Protein AF-A0A966KIP0-F1 (afdb_monomer)

Secondary structure (DSSP, 8-state):
-HHHHHHHHHHHTT----EEEEEEHHHHTSHHHHHHHHHHHHHT-S-GGGEEEEEES-----HHHHHHHHHHHHTT-EEEEES----HHHHHHHHHHT-SEEEEEHHHHHH-TTS-HHHHHHHHHHHHHTT-EEEEES--SHHHHHHHHHTT-SEE-STTT-----TTGGGGS-HHHHTT-PPPPPPP-

Foldseek 3Di:
DVVLVLCVVCVVLVHRAAAEAEDELVQQLDPVSLVVVLVCLVVSPDDQRSYEYEYPDDDADDPSSVVSLVVCVVVVHAYEHEQDDPDPRVVVVCQVSVHQEYEHEVVVVVVCPDPDPPVVLVVLVVCVVSVYAYEYEAPDDPVSVVVCVVSVHPAYEHVVLPDADASVVVSVDDVVSVVRYRHDHDDDD

Sequence (189 aa):
MEGIDAIHYWQCSNRIIPLILPIKVTDLKIAACVDGLCDLILNSRLPIGLINIGFLHHQDIDNELTAAVTKLRRLGVLFHALQFDGNPNTIKLISQFQFEAVHLDVSHLRETSSLSGTQLIDQIHLLKKWSCKTYFSNVTFVRDNELAYQLGIDYCYGSLMLSPVNRHQIIHIQDSRIGKALFSIQTSK

Structure (mmCIF, N/CA/C/O backbone):
data_AF-A0A966KIP0-F1
#
_entry.id   AF-A0A966KIP0-F1
#
loop_
_atom_site.group_PDB
_atom_site.id
_atom_site.type_symbol
_atom_site.label_atom_id
_atom_site.label_alt_id
_atom_site.label_comp_id
_atom_site.label_asym_id
_atom_site.label_entity_id
_atom_site.label_seq_id
_atom_site.pdbx_PDB_ins_code
_atom_site.Cartn_x
_atom_site.Cartn_y
_atom_site.Cartn_z
_atom_site.occupancy
_atom_site.B_iso_or_equiv
_atom_site.auth_seq_id
_atom_site.auth_comp_id
_atom_site.auth_asym_id
_atom_site.auth_atom_id
_atom_site.pdbx_PDB_model_num
ATOM 1 N N . MET A 1 1 ? 16.958 4.526 -3.961 1.00 61.91 1 MET A N 1
ATOM 2 C CA . MET A 1 1 ? 15.745 5.049 -3.291 1.00 61.91 1 MET A CA 1
ATOM 3 C C . MET A 1 1 ? 15.755 4.509 -1.878 1.00 61.91 1 MET A C 1
ATOM 5 O O . MET A 1 1 ? 15.752 3.294 -1.733 1.00 61.91 1 MET A O 1
ATOM 9 N N . GLU A 1 2 ? 15.726 5.383 -0.872 1.00 78.88 2 GLU A N 1
ATOM 10 C CA . GLU A 1 2 ? 15.836 5.017 0.552 1.00 78.88 2 GLU A CA 1
ATOM 11 C C . GLU A 1 2 ? 14.839 3.923 0.989 1.00 78.88 2 GLU A C 1
ATOM 13 O O . GLU A 1 2 ? 15.164 3.080 1.822 1.00 78.88 2 GLU A O 1
ATOM 18 N N . GLY A 1 3 ? 13.649 3.877 0.375 1.00 84.62 3 GLY A N 1
ATOM 19 C CA . GLY A 1 3 ? 12.636 2.859 0.659 1.00 84.62 3 GLY A CA 1
ATOM 20 C C . GLY A 1 3 ? 13.049 1.427 0.295 1.00 84.62 3 GLY A C 1
ATOM 21 O O . GLY A 1 3 ? 12.839 0.519 1.090 1.00 84.62 3 GLY A O 1
ATOM 22 N N . ILE A 1 4 ? 13.679 1.209 -0.865 1.00 87.44 4 ILE A N 1
ATOM 23 C CA . ILE A 1 4 ? 14.141 -0.134 -1.273 1.00 87.44 4 ILE A CA 1
ATOM 24 C C . ILE A 1 4 ? 15.295 -0.593 -0.379 1.00 87.44 4 ILE A C 1
ATOM 26 O O . ILE A 1 4 ? 15.318 -1.742 0.064 1.00 87.44 4 ILE A O 1
ATOM 30 N N . ASP A 1 5 ? 16.201 0.327 -0.044 1.00 89.38 5 ASP A N 1
ATOM 31 C CA . ASP A 1 5 ? 17.303 0.055 0.880 1.00 89.38 5 ASP A CA 1
ATOM 32 C C . ASP A 1 5 ? 16.777 -0.306 2.280 1.00 89.38 5 ASP A C 1
ATOM 34 O O . ASP A 1 5 ? 17.345 -1.163 2.958 1.00 89.38 5 ASP A O 1
ATOM 38 N N . ALA A 1 6 ? 15.662 0.300 2.710 1.00 90.00 6 ALA A N 1
ATOM 39 C CA . ALA A 1 6 ? 14.995 -0.045 3.962 1.00 90.00 6 ALA A CA 1
ATOM 40 C C . ALA A 1 6 ? 14.406 -1.464 3.939 1.00 90.00 6 ALA A C 1
ATOM 42 O O . ALA A 1 6 ? 14.647 -2.216 4.881 1.00 90.00 6 ALA A O 1
ATOM 43 N N . ILE A 1 7 ? 13.715 -1.866 2.862 1.00 90.00 7 ILE A N 1
ATOM 44 C CA . ILE A 1 7 ? 13.198 -3.242 2.728 1.00 90.00 7 ILE A CA 1
ATOM 45 C C . ILE A 1 7 ? 14.351 -4.247 2.790 1.00 90.00 7 ILE A C 1
ATOM 47 O O . ILE A 1 7 ? 14.271 -5.235 3.519 1.00 90.00 7 ILE A O 1
ATOM 51 N N . HIS A 1 8 ? 15.444 -3.977 2.071 1.00 90.12 8 HIS A N 1
ATOM 52 C CA . HIS A 1 8 ? 16.621 -4.842 2.085 1.00 90.12 8 HIS A CA 1
ATOM 53 C C . HIS A 1 8 ? 17.225 -4.956 3.492 1.00 90.12 8 HIS A C 1
ATOM 55 O O . HIS A 1 8 ? 17.512 -6.053 3.970 1.00 90.12 8 HIS A O 1
ATOM 61 N N . TYR A 1 9 ? 17.351 -3.830 4.196 1.00 91.38 9 TYR A N 1
ATOM 62 C CA . TYR A 1 9 ? 17.834 -3.786 5.573 1.00 91.38 9 TYR A CA 1
ATOM 63 C C . TYR A 1 9 ? 16.959 -4.606 6.538 1.00 91.38 9 TYR A C 1
ATOM 65 O O . TYR A 1 9 ? 17.483 -5.365 7.361 1.00 91.38 9 TYR A O 1
ATOM 73 N N . TRP A 1 10 ? 15.633 -4.503 6.420 1.00 90.56 10 TRP A N 1
ATOM 74 C CA . TRP A 1 10 ? 14.697 -5.290 7.226 1.00 90.56 10 TRP A CA 1
ATOM 75 C C . TRP A 1 10 ? 14.783 -6.778 6.905 1.00 90.56 10 TRP A C 1
ATOM 77 O O . TRP A 1 10 ? 14.888 -7.588 7.828 1.00 90.56 10 TRP A O 1
ATOM 87 N N . GLN A 1 11 ? 14.843 -7.142 5.621 1.00 88.94 11 GLN A N 1
ATOM 88 C CA . GLN A 1 11 ? 14.996 -8.531 5.195 1.00 88.94 11 GLN A CA 1
ATOM 89 C C . GLN A 1 11 ? 16.288 -9.150 5.751 1.00 88.94 11 GLN A C 1
ATOM 91 O O . GLN A 1 11 ? 16.249 -10.251 6.298 1.00 88.94 11 GLN A O 1
ATOM 96 N N . CYS A 1 12 ? 17.411 -8.426 5.700 1.00 90.06 12 CYS A N 1
ATOM 97 C CA . CYS A 1 12 ? 18.685 -8.853 6.291 1.00 90.06 12 CYS A CA 1
ATOM 98 C C . CYS A 1 12 ? 18.629 -8.981 7.822 1.00 90.06 12 CYS A C 1
ATOM 100 O O . CYS A 1 12 ? 19.383 -9.752 8.408 1.00 90.06 12 CYS A O 1
ATOM 102 N N . SER A 1 13 ? 17.706 -8.266 8.465 1.00 88.94 13 SER A N 1
ATOM 103 C CA . SER A 1 13 ? 17.431 -8.347 9.904 1.00 88.94 13 SER A CA 1
ATOM 104 C C . SER A 1 13 ? 16.355 -9.386 10.250 1.00 88.94 13 SER A C 1
ATOM 106 O O . SER A 1 13 ? 15.817 -9.374 11.356 1.00 88.94 13 SER A O 1
ATOM 108 N N . ASN A 1 14 ? 16.023 -10.278 9.308 1.00 86.62 14 ASN A N 1
ATOM 109 C CA . ASN A 1 14 ? 14.994 -11.312 9.430 1.00 86.62 14 ASN A CA 1
ATOM 110 C C . ASN A 1 14 ? 13.582 -10.757 9.720 1.00 86.62 14 ASN A C 1
ATOM 112 O O . ASN A 1 14 ? 12.765 -11.387 10.392 1.00 86.62 14 ASN A O 1
ATOM 116 N N . ARG A 1 15 ? 13.294 -9.553 9.212 1.00 85.25 15 ARG A N 1
ATOM 117 C CA . ARG A 1 15 ? 11.994 -8.880 9.289 1.00 85.25 15 ARG A CA 1
ATOM 118 C C . ARG A 1 15 ? 11.467 -8.639 7.879 1.00 85.25 15 ARG A C 1
ATOM 120 O O . ARG A 1 15 ? 11.959 -7.780 7.156 1.00 85.25 15 ARG A O 1
ATOM 127 N N . ILE A 1 16 ? 10.447 -9.392 7.482 1.00 86.12 16 ILE A N 1
ATOM 128 C CA . ILE A 1 16 ? 9.833 -9.264 6.157 1.00 86.12 16 ILE A CA 1
ATOM 129 C C . ILE A 1 16 ? 8.698 -8.242 6.251 1.00 86.12 16 ILE A C 1
ATOM 131 O O . ILE A 1 16 ? 7.584 -8.581 6.643 1.00 86.12 16 ILE A O 1
ATOM 135 N N . ILE A 1 17 ? 8.997 -6.982 5.933 1.00 86.12 17 ILE A N 1
ATOM 136 C CA . ILE A 1 17 ? 8.040 -5.873 6.020 1.00 86.12 17 ILE A CA 1
ATOM 137 C C . ILE A 1 17 ? 7.851 -5.278 4.617 1.00 86.12 17 ILE A C 1
ATOM 139 O O . ILE A 1 17 ? 8.818 -4.750 4.062 1.00 86.12 17 ILE A O 1
ATOM 143 N N . PRO A 1 18 ? 6.644 -5.362 4.023 1.00 88.31 18 PRO A N 1
ATOM 144 C CA . PRO A 1 18 ? 6.361 -4.716 2.749 1.00 88.31 18 PRO A CA 1
ATOM 145 C C . PRO A 1 18 ? 6.284 -3.196 2.922 1.00 88.31 18 PRO A C 1
ATOM 147 O O . PRO A 1 18 ? 5.845 -2.696 3.960 1.00 88.31 18 PRO A O 1
ATOM 150 N N . LEU A 1 19 ? 6.667 -2.458 1.884 1.00 89.81 19 LEU A N 1
ATOM 151 C CA . LEU A 1 19 ? 6.630 -1.000 1.866 1.00 89.81 19 LEU A CA 1
ATOM 152 C C . LEU A 1 19 ? 5.778 -0.494 0.704 1.00 89.81 19 LEU A C 1
ATOM 154 O O . LEU A 1 19 ? 5.835 -1.025 -0.404 1.00 89.81 19 LEU A O 1
ATOM 158 N N . ILE A 1 20 ? 5.031 0.579 0.956 1.00 92.12 20 ILE A N 1
ATOM 159 C CA . ILE A 1 20 ? 4.328 1.334 -0.080 1.00 92.12 20 ILE A CA 1
ATOM 160 C C . ILE A 1 20 ? 5.197 2.528 -0.469 1.00 92.12 20 ILE A C 1
ATOM 162 O O . ILE A 1 20 ? 5.463 3.400 0.357 1.00 92.12 20 ILE A O 1
ATOM 166 N N . LEU A 1 21 ? 5.630 2.567 -1.725 1.00 91.38 21 LEU A N 1
ATOM 167 C CA . LEU A 1 21 ? 6.346 3.684 -2.323 1.00 91.38 21 LEU A CA 1
ATOM 168 C C . LEU A 1 21 ? 5.325 4.676 -2.895 1.00 91.38 21 LEU A C 1
ATOM 170 O O . LEU A 1 21 ? 4.665 4.352 -3.885 1.00 91.38 21 LEU A O 1
ATOM 174 N N . PRO A 1 22 ? 5.148 5.860 -2.287 1.00 91.31 22 PRO A N 1
ATOM 175 C CA . PRO A 1 22 ? 4.231 6.858 -2.809 1.00 91.31 22 PRO A CA 1
ATOM 176 C C . PRO A 1 22 ? 4.807 7.494 -4.079 1.00 91.31 22 PRO A C 1
ATOM 178 O O . PRO A 1 22 ? 5.937 7.979 -4.081 1.00 91.31 22 PRO A O 1
ATOM 181 N N . ILE A 1 23 ? 4.023 7.515 -5.153 1.00 90.50 23 ILE A N 1
ATOM 182 C CA . ILE A 1 23 ? 4.387 8.096 -6.446 1.00 90.50 23 ILE A C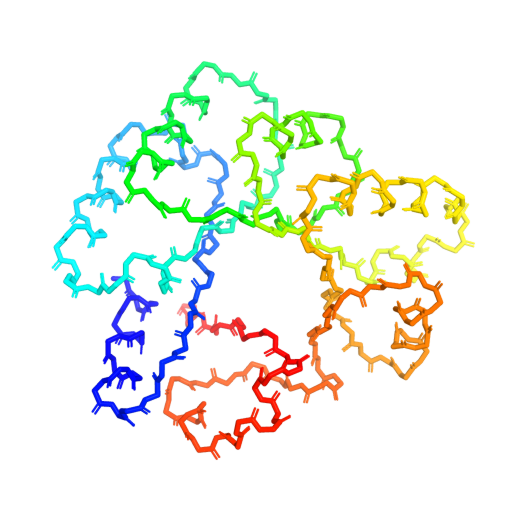A 1
ATOM 183 C C . ILE A 1 23 ? 3.246 8.997 -6.911 1.00 90.50 23 ILE A C 1
ATOM 185 O O . ILE A 1 23 ? 2.068 8.641 -6.807 1.00 90.50 23 ILE A O 1
ATOM 189 N N . LYS A 1 24 ? 3.586 10.182 -7.427 1.00 89.62 24 LYS A N 1
ATOM 190 C CA . LYS A 1 24 ? 2.600 11.066 -8.050 1.00 89.62 24 LYS A CA 1
ATOM 191 C C . LYS A 1 24 ? 2.232 10.526 -9.422 1.00 89.62 24 LYS A C 1
ATOM 193 O O . LYS A 1 24 ? 3.096 10.136 -10.203 1.00 89.62 24 LYS A O 1
ATOM 198 N N . VAL A 1 25 ? 0.948 10.578 -9.754 1.00 86.94 25 VAL A N 1
ATOM 199 C CA . VAL A 1 25 ? 0.452 10.119 -11.060 1.00 86.94 25 VAL A CA 1
ATOM 200 C C . VAL A 1 25 ? 1.115 10.869 -12.222 1.00 86.94 25 VAL A C 1
ATOM 202 O O . VAL A 1 25 ? 1.367 10.275 -13.264 1.00 86.94 25 VAL A O 1
ATOM 205 N N . THR A 1 26 ? 1.467 12.143 -12.031 1.00 87.75 26 THR A N 1
ATOM 206 C CA . THR A 1 26 ? 2.201 12.950 -13.020 1.00 87.75 26 THR A CA 1
ATOM 207 C C . THR A 1 26 ? 3.541 12.335 -13.408 1.00 87.75 26 THR A C 1
ATOM 209 O O . THR A 1 26 ? 3.923 12.395 -14.573 1.00 87.75 26 THR A O 1
ATOM 212 N N . ASP A 1 27 ? 4.229 11.706 -12.457 1.00 88.75 27 ASP A N 1
ATOM 213 C CA . ASP A 1 27 ? 5.556 11.133 -12.675 1.00 88.75 27 ASP A CA 1
ATOM 214 C C . ASP A 1 27 ? 5.444 9.807 -13.442 1.00 88.75 27 ASP A C 1
ATOM 216 O O . ASP A 1 27 ? 6.281 9.504 -14.290 1.00 88.75 27 ASP A O 1
ATOM 220 N N . LEU A 1 28 ? 4.350 9.059 -13.240 1.00 87.31 28 LEU A N 1
ATOM 221 C CA . LEU A 1 28 ? 4.050 7.834 -13.992 1.00 87.31 28 LEU A CA 1
ATOM 222 C C . LEU A 1 28 ? 3.737 8.087 -15.471 1.00 87.31 28 LEU A C 1
ATOM 224 O O . LEU A 1 28 ? 3.870 7.171 -16.278 1.00 87.31 28 LEU A O 1
ATOM 228 N N . LYS A 1 29 ? 3.351 9.311 -15.849 1.00 87.00 29 LYS A N 1
ATOM 229 C CA . LYS A 1 29 ? 3.156 9.676 -17.262 1.00 87.00 29 LYS A CA 1
ATOM 230 C C . LYS A 1 29 ? 4.485 9.826 -18.009 1.00 87.00 29 LYS A C 1
ATOM 232 O O . LYS A 1 29 ? 4.518 9.782 -19.236 1.00 87.00 29 LYS A O 1
ATOM 237 N N . ILE A 1 30 ? 5.595 9.978 -17.287 1.00 91.06 30 ILE A N 1
ATOM 238 C CA . ILE A 1 30 ? 6.930 10.104 -17.869 1.00 91.06 30 ILE A CA 1
ATOM 239 C C . ILE A 1 30 ? 7.496 8.699 -18.091 1.00 91.06 30 ILE A C 1
ATOM 241 O O . ILE A 1 30 ? 7.903 8.029 -17.143 1.00 91.06 30 ILE A O 1
ATOM 245 N N . ALA A 1 31 ? 7.585 8.260 -19.350 1.00 90.19 31 ALA A N 1
ATOM 246 C CA . ALA A 1 31 ? 8.056 6.913 -19.699 1.00 90.19 31 ALA A CA 1
ATOM 247 C C . ALA A 1 31 ? 9.420 6.564 -19.070 1.00 90.19 31 ALA A C 1
ATOM 249 O O . ALA A 1 31 ? 9.569 5.500 -18.477 1.00 90.19 31 ALA A O 1
ATOM 250 N N . ALA A 1 32 ? 10.377 7.500 -19.092 1.00 91.69 32 ALA A N 1
ATOM 251 C CA . ALA A 1 32 ? 11.693 7.309 -18.477 1.00 91.69 32 ALA A CA 1
ATOM 252 C C . ALA A 1 32 ? 11.626 7.064 -16.955 1.00 91.69 32 ALA A C 1
ATOM 254 O O . ALA A 1 32 ? 12.455 6.337 -16.412 1.00 91.69 32 ALA A O 1
ATOM 255 N N . CYS A 1 33 ? 10.635 7.639 -16.262 1.00 91.31 33 CYS A N 1
ATOM 256 C CA . CYS A 1 33 ? 10.421 7.397 -14.835 1.00 91.31 33 CYS A CA 1
ATOM 257 C C . CYS A 1 33 ? 9.929 5.966 -14.594 1.00 91.31 33 CYS A C 1
ATOM 259 O O . CYS A 1 33 ? 10.453 5.268 -13.727 1.00 91.31 33 CYS A O 1
ATOM 261 N N . VAL A 1 34 ? 8.969 5.505 -15.400 1.00 92.38 34 VAL A N 1
ATOM 262 C CA . VAL A 1 34 ? 8.438 4.138 -15.316 1.00 92.38 34 VAL A CA 1
ATOM 263 C C . VAL A 1 34 ? 9.517 3.113 -15.649 1.00 92.38 34 VAL A C 1
ATOM 265 O O . VAL A 1 34 ? 9.637 2.113 -14.945 1.00 92.38 34 VAL A O 1
ATOM 268 N N . ASP A 1 35 ? 10.322 3.362 -16.681 1.00 93.38 35 ASP A N 1
ATOM 269 C CA . ASP A 1 35 ? 11.438 2.496 -17.068 1.00 93.38 35 ASP A CA 1
ATOM 270 C C . ASP A 1 35 ? 12.476 2.406 -15.950 1.00 93.38 35 ASP A C 1
ATOM 272 O O . ASP A 1 35 ? 12.802 1.306 -15.506 1.00 93.38 35 ASP A O 1
ATOM 276 N N . GLY A 1 36 ? 12.892 3.550 -15.399 1.00 92.81 36 GLY A N 1
ATOM 277 C CA . GLY A 1 36 ? 13.804 3.585 -14.258 1.00 92.81 36 GLY A CA 1
ATOM 278 C C . GLY A 1 36 ? 13.244 2.878 -13.020 1.00 92.81 36 GLY A C 1
ATOM 279 O O . GLY A 1 36 ? 13.985 2.204 -12.307 1.00 92.81 36 GLY A O 1
ATOM 280 N N . LEU A 1 37 ? 11.933 2.973 -12.770 1.00 91.50 37 LEU A N 1
ATOM 281 C CA . LEU A 1 37 ? 11.279 2.256 -11.675 1.00 91.50 37 LEU A CA 1
ATOM 282 C C . LEU A 1 37 ? 11.268 0.741 -11.909 1.00 91.50 37 LEU A C 1
ATOM 284 O O . LEU A 1 37 ? 11.549 -0.020 -10.984 1.00 91.50 37 LEU A O 1
ATOM 288 N N . CYS A 1 38 ? 10.980 0.305 -13.137 1.00 92.38 38 CYS A N 1
ATOM 289 C CA . CYS A 1 38 ? 11.034 -1.104 -13.521 1.00 92.38 38 CYS A CA 1
ATOM 290 C C . CYS A 1 38 ? 12.446 -1.666 -13.324 1.00 92.38 38 CYS A C 1
ATOM 292 O O . CYS A 1 38 ? 12.607 -2.694 -12.666 1.00 92.38 38 CYS A O 1
ATOM 294 N N . ASP A 1 39 ? 13.460 -0.964 -13.830 1.00 93.00 39 ASP A N 1
ATOM 295 C CA . ASP A 1 39 ? 14.859 -1.367 -13.702 1.00 93.00 39 ASP A CA 1
ATOM 296 C C . ASP A 1 39 ? 15.283 -1.433 -12.238 1.00 93.00 39 ASP A C 1
ATOM 298 O O . ASP A 1 39 ? 15.938 -2.383 -11.815 1.00 93.00 39 ASP A O 1
ATOM 302 N N . LEU A 1 40 ? 14.881 -0.455 -11.428 1.00 90.69 40 LEU A N 1
ATOM 303 C CA . LEU A 1 40 ? 15.204 -0.436 -10.009 1.00 90.69 40 LEU A CA 1
ATOM 304 C C . LEU A 1 40 ? 14.564 -1.612 -9.258 1.00 90.69 40 LEU A C 1
ATOM 306 O O . LEU A 1 40 ? 15.230 -2.252 -8.444 1.00 90.69 40 LEU A O 1
ATOM 310 N N . ILE A 1 41 ? 13.295 -1.919 -9.538 1.00 90.81 41 ILE A N 1
ATOM 311 C CA . ILE A 1 41 ? 12.595 -3.051 -8.923 1.00 90.81 41 ILE A CA 1
ATOM 312 C C . ILE A 1 41 ? 13.268 -4.368 -9.319 1.00 90.81 41 ILE A C 1
ATOM 314 O O . ILE A 1 41 ? 13.587 -5.172 -8.442 1.00 90.81 41 ILE A O 1
ATOM 318 N N . LEU A 1 42 ? 13.555 -4.564 -10.608 1.00 90.31 42 LEU A N 1
ATOM 319 C CA . LEU A 1 42 ? 14.220 -5.767 -11.113 1.00 90.31 42 LEU A CA 1
ATOM 320 C C . LEU A 1 42 ? 15.627 -5.940 -10.522 1.00 90.31 42 LEU A C 1
ATOM 322 O O . LEU A 1 42 ? 16.010 -7.045 -10.135 1.00 90.31 42 LEU A O 1
ATOM 326 N N . ASN A 1 43 ? 16.381 -4.848 -10.387 1.00 91.56 43 ASN A N 1
ATOM 327 C CA . ASN A 1 43 ? 17.741 -4.879 -9.853 1.00 91.56 43 ASN A CA 1
ATOM 328 C C . ASN A 1 43 ? 17.804 -4.968 -8.319 1.00 91.56 43 ASN A C 1
ATOM 330 O O . ASN A 1 43 ? 18.853 -5.321 -7.782 1.00 91.56 43 ASN A O 1
ATOM 334 N N . SER A 1 44 ? 16.702 -4.705 -7.606 1.00 88.69 44 SER A N 1
ATOM 335 C CA . SER A 1 44 ? 16.659 -4.767 -6.137 1.00 88.69 44 SER A CA 1
ATOM 336 C C . SER A 1 44 ? 16.866 -6.176 -5.568 1.00 88.69 44 SER A C 1
ATOM 338 O O . SER A 1 44 ? 17.259 -6.316 -4.411 1.00 88.69 44 SER A O 1
ATOM 340 N N . ARG A 1 45 ? 16.602 -7.227 -6.366 1.00 86.81 45 ARG A N 1
ATOM 341 C CA . ARG A 1 45 ? 16.605 -8.645 -5.943 1.00 86.81 45 ARG A CA 1
ATOM 342 C C . ARG A 1 45 ? 15.696 -8.940 -4.740 1.00 86.81 45 ARG A C 1
ATOM 344 O O . ARG A 1 45 ? 15.854 -9.970 -4.086 1.00 86.81 45 ARG A O 1
ATOM 351 N N . LEU A 1 46 ? 14.750 -8.051 -4.448 1.00 89.31 46 LEU A N 1
ATOM 352 C CA . LEU A 1 46 ? 13.743 -8.255 -3.416 1.00 89.31 46 LEU A CA 1
ATOM 353 C C . LEU A 1 46 ? 12.575 -9.071 -3.984 1.00 89.31 46 LEU A C 1
ATOM 355 O O . LEU A 1 46 ? 12.253 -8.943 -5.169 1.00 89.31 46 LEU A O 1
ATOM 359 N N . PRO A 1 47 ? 11.892 -9.881 -3.158 1.00 88.88 47 PRO A N 1
ATOM 360 C CA . PRO A 1 47 ? 10.601 -10.434 -3.536 1.00 88.88 47 PRO A CA 1
ATOM 361 C C . PRO A 1 47 ? 9.637 -9.307 -3.924 1.00 88.88 47 PRO A C 1
ATOM 363 O O . PRO A 1 47 ? 9.417 -8.380 -3.144 1.00 88.88 47 PRO A O 1
ATOM 366 N N . ILE A 1 48 ? 9.040 -9.402 -5.115 1.00 86.94 48 ILE A N 1
ATOM 367 C CA . ILE A 1 48 ? 8.205 -8.330 -5.680 1.00 86.94 48 ILE A CA 1
ATOM 368 C C . ILE A 1 48 ? 7.045 -7.922 -4.763 1.00 86.94 48 ILE A C 1
ATOM 370 O O . ILE A 1 48 ? 6.725 -6.744 -4.667 1.00 86.94 48 ILE A O 1
ATOM 374 N N . GLY A 1 49 ? 6.480 -8.874 -4.013 1.00 85.69 49 GLY A N 1
ATOM 375 C CA . GLY A 1 49 ? 5.382 -8.624 -3.075 1.00 85.69 49 GLY A CA 1
ATOM 376 C C . GLY A 1 49 ? 5.745 -7.746 -1.870 1.00 85.69 49 GLY A C 1
ATOM 377 O O . GLY A 1 49 ? 4.861 -7.405 -1.090 1.00 85.69 49 GLY A O 1
ATOM 378 N N . LEU A 1 50 ? 7.020 -7.383 -1.689 1.00 88.56 50 LEU A N 1
ATOM 379 C CA . LEU A 1 50 ? 7.438 -6.416 -0.669 1.00 88.56 50 LEU A CA 1
ATOM 380 C C . LEU A 1 50 ? 7.424 -4.972 -1.170 1.00 88.56 50 LEU A C 1
ATOM 382 O O . LEU A 1 50 ? 7.501 -4.054 -0.355 1.00 88.56 50 LEU A O 1
ATOM 386 N N . ILE A 1 51 ? 7.337 -4.768 -2.485 1.00 91.50 51 ILE A N 1
ATOM 387 C CA . ILE A 1 51 ? 7.343 -3.447 -3.103 1.00 91.50 51 ILE A CA 1
ATOM 388 C C . ILE A 1 51 ? 5.943 -3.160 -3.637 1.00 91.50 51 ILE A C 1
ATOM 390 O O . ILE A 1 51 ? 5.530 -3.674 -4.675 1.00 91.50 51 ILE A O 1
ATOM 394 N N . ASN A 1 52 ? 5.235 -2.280 -2.940 1.00 92.62 52 ASN A N 1
ATOM 395 C CA . ASN A 1 52 ? 3.929 -1.786 -3.354 1.00 92.62 52 ASN A CA 1
ATOM 396 C C . ASN A 1 52 ? 4.072 -0.346 -3.848 1.00 92.62 52 ASN A C 1
ATOM 398 O O . ASN A 1 52 ? 4.894 0.409 -3.329 1.00 92.62 52 ASN A O 1
ATOM 402 N N . ILE A 1 53 ? 3.261 0.069 -4.819 1.00 93.12 53 ILE A N 1
ATOM 403 C CA . ILE A 1 53 ? 3.225 1.463 -5.282 1.00 93.12 53 ILE A CA 1
ATOM 404 C C . ILE A 1 53 ? 1.925 2.113 -4.823 1.00 93.12 53 ILE A C 1
ATOM 406 O O . ILE A 1 53 ? 0.831 1.624 -5.101 1.00 93.12 53 ILE A O 1
ATOM 410 N N . GLY A 1 54 ? 2.060 3.239 -4.131 1.00 92.38 54 GLY A N 1
ATOM 411 C CA . GLY A 1 54 ? 0.955 4.070 -3.682 1.00 92.38 54 GLY A CA 1
ATOM 412 C C . GLY A 1 54 ? 0.748 5.255 -4.612 1.00 92.38 54 GLY A C 1
ATOM 413 O O . GLY A 1 54 ? 1.674 6.018 -4.857 1.00 92.38 54 GLY A O 1
ATOM 414 N N . PHE A 1 55 ? -0.461 5.424 -5.127 1.00 90.88 55 PHE A N 1
ATOM 415 C CA . PHE A 1 55 ? -0.772 6.458 -6.105 1.00 90.88 55 PHE A CA 1
ATOM 416 C C . PHE A 1 55 ? -1.276 7.687 -5.362 1.00 90.88 55 PHE A C 1
ATOM 418 O O . PHE A 1 55 ? -2.331 7.633 -4.732 1.00 90.88 55 PHE A O 1
ATOM 425 N N . LEU A 1 56 ? -0.512 8.778 -5.423 1.00 85.00 56 LEU A N 1
ATOM 426 C CA . LEU A 1 56 ? -0.887 10.065 -4.845 1.00 85.00 56 LEU A CA 1
ATOM 427 C C . LEU A 1 56 ? -1.633 10.910 -5.876 1.00 85.00 56 LEU A C 1
ATOM 429 O O . LEU A 1 56 ? -1.068 11.203 -6.931 1.00 85.00 56 LEU A O 1
ATOM 433 N N . HIS A 1 57 ? -2.839 11.352 -5.502 1.00 69.88 57 HIS A N 1
ATOM 434 C CA . HIS A 1 57 ? -3.686 12.306 -6.224 1.00 69.88 57 HIS A CA 1
ATOM 435 C C . HIS A 1 57 ? -4.057 11.865 -7.650 1.00 69.88 57 HIS A C 1
ATOM 437 O O . HIS A 1 57 ? -3.226 11.816 -8.558 1.00 69.88 57 HIS A O 1
ATOM 443 N N . HIS A 1 58 ? -5.329 11.544 -7.868 1.00 64.44 58 HIS A N 1
ATOM 444 C 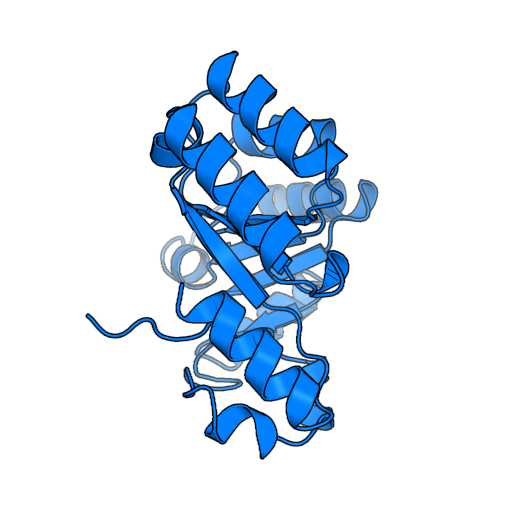CA . HIS A 1 58 ? -5.769 10.974 -9.134 1.00 64.44 58 HIS A CA 1
ATOM 445 C C . HIS A 1 58 ? -6.362 12.026 -10.075 1.00 64.44 58 HIS A C 1
ATOM 447 O O . HIS A 1 58 ? -7.401 12.620 -9.799 1.00 64.44 58 HIS A O 1
ATOM 453 N N . GLN A 1 59 ? -5.665 12.240 -11.190 1.00 65.88 59 GLN A N 1
ATOM 454 C CA . GLN A 1 59 ? -6.121 13.023 -12.339 1.00 65.88 59 GLN A CA 1
ATO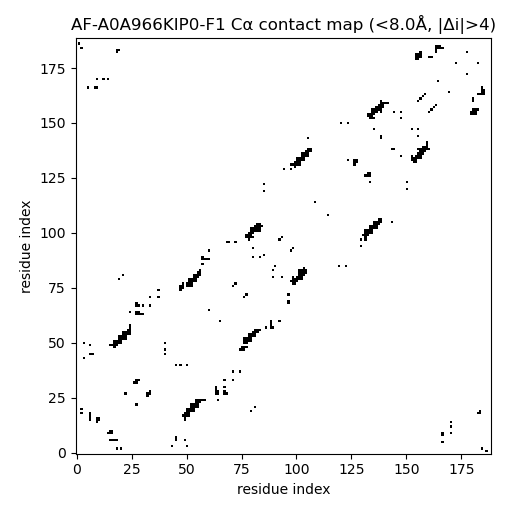M 455 C C . GLN A 1 59 ? -6.831 12.114 -13.355 1.00 65.88 59 GLN A C 1
ATOM 457 O O . GLN A 1 59 ? -7.037 10.925 -13.108 1.00 65.88 59 GLN A O 1
ATOM 462 N N . ASP A 1 60 ? -7.199 12.673 -14.506 1.00 74.38 60 ASP A N 1
ATOM 463 C CA . ASP A 1 60 ? -7.826 11.929 -15.593 1.00 74.38 60 ASP A CA 1
ATOM 464 C C . ASP A 1 60 ? -6.983 10.736 -16.061 1.00 74.38 60 ASP A C 1
ATOM 466 O O . ASP A 1 60 ? -5.753 10.810 -16.174 1.00 74.38 60 ASP A O 1
ATOM 470 N N . ILE A 1 61 ? -7.682 9.631 -16.337 1.00 79.44 61 ILE A N 1
ATOM 471 C CA . ILE A 1 61 ? -7.103 8.423 -16.921 1.00 79.44 61 ILE A CA 1
ATOM 472 C C . ILE A 1 61 ? -6.786 8.712 -18.388 1.00 79.44 61 ILE A C 1
ATOM 474 O O . ILE A 1 61 ? -7.697 8.878 -19.199 1.00 79.44 61 ILE A O 1
ATOM 478 N N . ASP A 1 62 ? -5.502 8.708 -18.728 1.00 86.88 62 ASP A N 1
ATOM 479 C CA . ASP A 1 62 ? -5.006 8.782 -20.098 1.00 86.88 62 ASP A CA 1
ATOM 480 C C . ASP A 1 62 ? -4.312 7.478 -20.530 1.00 86.88 62 ASP A C 1
ATOM 482 O O . ASP A 1 62 ? -4.182 6.500 -19.774 1.00 86.88 62 ASP A O 1
ATOM 486 N N . ASN A 1 63 ? -3.923 7.435 -21.804 1.00 87.44 63 ASN A N 1
ATOM 487 C CA . ASN A 1 63 ? -3.274 6.268 -22.391 1.00 87.44 63 ASN A CA 1
ATOM 488 C C . ASN A 1 63 ? -1.875 6.059 -21.798 1.00 87.44 63 ASN A C 1
ATOM 490 O O . ASN A 1 63 ? -1.482 4.910 -21.586 1.00 87.44 63 ASN A O 1
ATOM 494 N N . GLU A 1 64 ? -1.150 7.138 -21.486 1.00 90.00 64 GLU A N 1
ATOM 495 C CA . GLU A 1 64 ? 0.166 7.078 -20.852 1.00 90.00 64 GLU A CA 1
ATOM 496 C C . GLU A 1 64 ? 0.091 6.426 -19.469 1.00 90.00 64 GLU A C 1
ATOM 498 O O . GLU A 1 64 ? 0.820 5.467 -19.203 1.00 90.00 64 GLU A O 1
ATOM 503 N N . LEU A 1 65 ? -0.835 6.873 -18.612 1.00 89.44 65 LEU A N 1
ATOM 504 C CA . LEU A 1 65 ? -1.040 6.279 -17.295 1.00 89.44 65 LEU A CA 1
ATOM 505 C C . LEU A 1 65 ? -1.444 4.811 -17.420 1.00 89.44 65 LEU A C 1
ATOM 507 O O . LEU A 1 65 ? -0.874 3.950 -16.753 1.00 89.44 65 LEU A O 1
ATOM 511 N N . THR A 1 66 ? -2.388 4.497 -18.307 1.00 91.00 66 THR A N 1
ATOM 512 C CA . THR A 1 66 ? -2.845 3.116 -18.514 1.00 91.00 66 THR A CA 1
ATOM 513 C C . THR A 1 66 ? -1.686 2.203 -18.933 1.00 91.00 66 THR A C 1
ATOM 515 O O . THR A 1 66 ? -1.549 1.094 -18.406 1.00 91.00 66 THR A O 1
ATOM 518 N N . ALA A 1 67 ? -0.816 2.664 -19.836 1.00 92.25 67 ALA A N 1
ATOM 519 C CA . ALA A 1 67 ? 0.367 1.925 -20.268 1.00 92.25 67 ALA A CA 1
ATOM 520 C C . ALA A 1 67 ? 1.381 1.737 -19.126 1.00 92.25 67 ALA A C 1
ATOM 522 O O . ALA A 1 67 ? 1.870 0.622 -18.919 1.00 92.25 67 ALA A O 1
ATOM 523 N N . ALA A 1 68 ? 1.643 2.790 -18.347 1.00 92.56 68 ALA A N 1
ATOM 524 C CA . ALA A 1 68 ? 2.544 2.756 -17.197 1.00 92.56 68 ALA A CA 1
ATOM 525 C C . ALA A 1 68 ? 2.080 1.756 -16.126 1.00 92.56 68 ALA A C 1
ATOM 527 O O . ALA A 1 68 ? 2.839 0.872 -15.717 1.00 92.56 68 ALA A O 1
ATOM 528 N N . VAL A 1 69 ? 0.808 1.836 -15.722 1.00 92.88 69 VAL A N 1
ATOM 529 C CA . VAL A 1 69 ? 0.215 0.926 -14.730 1.00 92.88 69 VAL A CA 1
ATOM 530 C C . VAL A 1 69 ? 0.216 -0.510 -15.245 1.00 92.88 69 VAL A C 1
ATOM 532 O O . VAL A 1 69 ? 0.575 -1.426 -14.507 1.00 92.88 69 VAL A O 1
ATOM 535 N N . THR A 1 70 ? -0.096 -0.725 -16.527 1.00 93.94 70 THR A N 1
ATOM 536 C CA . THR A 1 70 ? -0.041 -2.060 -17.146 1.00 93.94 70 THR A CA 1
ATOM 537 C C . THR A 1 70 ? 1.366 -2.650 -17.088 1.00 93.94 70 THR A C 1
ATOM 539 O O . THR A 1 70 ? 1.527 -3.828 -16.762 1.00 93.94 70 THR A O 1
ATOM 542 N N . LYS A 1 71 ? 2.395 -1.848 -17.382 1.00 94.12 71 LYS A N 1
ATOM 543 C CA . LYS A 1 71 ? 3.791 -2.293 -17.342 1.00 94.12 71 LYS A CA 1
ATOM 544 C C . LYS A 1 71 ? 4.204 -2.709 -15.930 1.00 94.12 71 LYS A C 1
ATOM 546 O O . LYS A 1 71 ? 4.723 -3.808 -15.751 1.00 94.12 71 LYS A O 1
ATOM 551 N N . LEU A 1 72 ? 3.893 -1.886 -14.930 1.00 93.44 72 LEU A N 1
ATOM 552 C CA . LEU A 1 72 ? 4.174 -2.189 -13.524 1.00 93.44 72 LEU A CA 1
ATOM 553 C C . LEU A 1 72 ? 3.382 -3.410 -13.029 1.00 93.44 72 LEU A C 1
ATOM 555 O O . LEU A 1 72 ? 3.928 -4.262 -12.330 1.00 93.44 72 LEU A O 1
ATOM 559 N N . ARG A 1 73 ? 2.124 -3.567 -13.460 1.00 92.75 73 ARG A N 1
ATOM 560 C CA . ARG A 1 73 ? 1.299 -4.730 -13.104 1.00 92.75 73 ARG A CA 1
ATOM 561 C C . ARG A 1 73 ? 1.875 -6.028 -13.656 1.00 92.75 73 ARG A C 1
ATOM 563 O O . ARG A 1 73 ? 1.862 -7.036 -12.960 1.00 92.75 73 ARG A O 1
ATOM 570 N N . ARG A 1 74 ? 2.406 -6.009 -14.885 1.00 92.38 74 ARG A N 1
ATOM 571 C CA . ARG A 1 74 ? 3.064 -7.174 -15.504 1.00 92.38 74 ARG A CA 1
ATOM 572 C C . ARG A 1 74 ? 4.316 -7.620 -14.753 1.00 92.38 74 ARG A C 1
ATOM 574 O O . ARG A 1 74 ? 4.632 -8.803 -14.793 1.00 92.38 74 ARG A O 1
ATOM 581 N N . LEU A 1 75 ? 4.993 -6.708 -14.054 1.00 92.19 75 LEU A N 1
ATOM 582 C CA . LEU A 1 75 ? 6.102 -7.057 -13.161 1.00 92.19 75 LEU A CA 1
ATOM 583 C C . LEU A 1 75 ? 5.640 -7.720 -11.857 1.00 92.19 75 LEU A C 1
ATOM 585 O O . LEU A 1 75 ? 6.470 -8.272 -11.146 1.00 92.19 75 LEU A O 1
ATOM 589 N N . GLY A 1 76 ? 4.341 -7.690 -11.548 1.00 91.25 76 GLY A N 1
ATOM 590 C CA . GLY A 1 76 ? 3.778 -8.215 -10.304 1.00 91.25 76 GLY A CA 1
ATOM 591 C C . GLY A 1 76 ? 3.678 -7.181 -9.182 1.00 91.25 76 GLY A C 1
ATOM 592 O O . GLY A 1 76 ? 3.466 -7.561 -8.034 1.00 91.25 76 GLY A O 1
ATOM 593 N N . VAL A 1 77 ? 3.826 -5.888 -9.491 1.00 92.94 77 VAL A N 1
ATOM 594 C CA . VAL A 1 77 ? 3.698 -4.819 -8.494 1.00 92.94 77 VAL A CA 1
ATOM 595 C C . VAL A 1 77 ? 2.243 -4.676 -8.044 1.00 92.94 77 VAL A C 1
ATOM 597 O O . VAL A 1 77 ? 1.312 -4.679 -8.861 1.00 92.94 77 VAL A O 1
ATOM 600 N N . LEU A 1 78 ? 2.048 -4.531 -6.733 1.00 93.38 78 LEU A N 1
ATOM 601 C CA . LEU A 1 78 ? 0.743 -4.270 -6.133 1.00 93.38 78 LEU A CA 1
ATOM 602 C C . LEU A 1 78 ? 0.518 -2.766 -5.975 1.00 93.38 78 LEU A C 1
ATOM 604 O O . LEU A 1 78 ? 1.451 -1.996 -5.732 1.00 93.38 78 LEU A O 1
ATOM 608 N N . PHE A 1 79 ? -0.741 -2.353 -6.103 1.00 93.81 79 PHE A N 1
ATOM 609 C CA . PHE A 1 79 ? -1.118 -0.945 -6.123 1.00 93.81 79 PHE A CA 1
ATOM 610 C C . PHE A 1 79 ? -2.021 -0.576 -4.962 1.00 93.81 79 PHE A C 1
ATOM 612 O O . PHE A 1 79 ? -2.932 -1.323 -4.602 1.00 93.81 79 PHE A O 1
ATOM 619 N N . HIS A 1 80 ? -1.767 0.607 -4.420 1.00 94.44 80 HIS A N 1
ATOM 620 C CA . HIS A 1 80 ? -2.544 1.225 -3.363 1.00 94.44 80 HIS A CA 1
ATOM 621 C C . HIS A 1 80 ? -3.043 2.585 -3.853 1.00 94.44 80 HIS A C 1
ATOM 623 O O . HIS A 1 80 ? -2.256 3.391 -4.351 1.00 94.44 80 HIS A O 1
ATOM 629 N N . ALA A 1 81 ? -4.332 2.874 -3.700 1.00 92.44 81 ALA A N 1
ATOM 630 C CA . ALA A 1 81 ? -4.848 4.224 -3.909 1.00 92.44 81 ALA A CA 1
ATOM 631 C C . ALA A 1 81 ? -4.675 5.008 -2.605 1.00 92.44 81 ALA A C 1
ATOM 633 O O . ALA A 1 81 ? -5.305 4.675 -1.600 1.00 92.44 81 ALA A O 1
ATOM 634 N N . LEU A 1 82 ? -3.796 6.012 -2.601 1.00 91.56 82 LEU A N 1
ATOM 635 C CA . LEU A 1 82 ? -3.551 6.843 -1.425 1.00 91.56 82 LEU A CA 1
ATOM 636 C C . LEU A 1 82 ? -4.452 8.080 -1.459 1.00 91.56 82 LEU A C 1
ATOM 638 O O . LEU A 1 82 ? -4.636 8.667 -2.521 1.00 91.56 82 LEU A O 1
ATOM 642 N N . GLN A 1 83 ? -4.965 8.493 -0.295 1.00 86.88 83 GLN A N 1
ATOM 643 C CA . GLN A 1 83 ? -5.831 9.676 -0.153 1.00 86.88 83 GLN A CA 1
ATOM 644 C C . GLN A 1 83 ? -7.062 9.617 -1.070 1.00 86.88 83 GLN A C 1
ATOM 646 O O . GLN A 1 83 ? -7.337 10.531 -1.843 1.00 86.88 83 GLN A O 1
ATOM 651 N N . PHE A 1 84 ? -7.780 8.500 -1.011 1.00 87.69 84 PHE A N 1
ATOM 652 C CA . PHE A 1 84 ? -8.967 8.278 -1.819 1.00 87.69 84 PHE A CA 1
ATOM 653 C C . PHE A 1 84 ? -10.113 9.202 -1.405 1.00 87.69 84 PHE A C 1
ATOM 655 O O . PHE A 1 84 ? -10.481 9.272 -0.233 1.00 87.69 84 PHE A O 1
ATOM 662 N N . ASP A 1 85 ? -10.687 9.864 -2.402 1.00 82.62 85 ASP A N 1
ATOM 663 C CA . ASP A 1 85 ? -11.719 10.895 -2.291 1.00 82.62 85 ASP A CA 1
ATOM 664 C C . ASP A 1 85 ? -13.051 10.488 -2.950 1.00 82.62 85 ASP A C 1
ATOM 666 O O . ASP A 1 85 ? -13.977 11.291 -3.032 1.00 82.62 85 ASP A O 1
ATOM 670 N N . GLY A 1 86 ? -13.167 9.249 -3.442 1.00 81.94 86 GLY A N 1
ATOM 671 C CA . GLY A 1 86 ? -14.366 8.790 -4.146 1.00 81.94 86 GLY A CA 1
ATOM 672 C C . GLY A 1 86 ? -14.425 9.165 -5.629 1.00 81.94 86 GLY A C 1
ATOM 673 O O . GLY A 1 86 ? -15.461 8.938 -6.255 1.00 81.94 86 GLY A O 1
ATOM 674 N N . ASN A 1 87 ? -13.352 9.711 -6.215 1.00 84.88 87 ASN A N 1
ATOM 675 C CA . ASN A 1 87 ? -13.336 10.097 -7.625 1.00 84.88 87 ASN A CA 1
ATOM 676 C C . ASN A 1 87 ? -13.666 8.896 -8.554 1.00 84.88 87 ASN A C 1
ATOM 678 O O . ASN A 1 87 ? -12.998 7.855 -8.478 1.00 84.88 87 ASN A O 1
ATOM 682 N N . PRO A 1 88 ? -14.657 9.022 -9.467 1.00 85.88 88 PRO A N 1
ATOM 683 C CA . PRO A 1 88 ? -15.048 7.960 -10.398 1.00 85.88 88 PRO A CA 1
ATOM 684 C C . PRO A 1 88 ? -13.902 7.417 -11.260 1.00 85.88 88 PRO A C 1
ATOM 686 O O . PRO A 1 88 ? -13.864 6.218 -11.545 1.00 85.88 88 PRO A O 1
ATOM 689 N N . ASN A 1 89 ? -12.947 8.266 -11.649 1.00 86.44 89 ASN A N 1
ATOM 690 C CA . ASN A 1 89 ? -11.774 7.844 -12.413 1.00 86.44 89 ASN A CA 1
ATOM 691 C C . ASN A 1 89 ? -10.888 6.914 -11.574 1.00 86.44 89 ASN A C 1
ATOM 693 O O . ASN A 1 89 ? -10.479 5.856 -12.046 1.00 86.44 89 ASN A O 1
ATOM 697 N N . THR A 1 90 ? -10.669 7.234 -10.299 1.00 86.56 90 THR A N 1
ATOM 698 C CA . THR A 1 90 ? -9.928 6.366 -9.371 1.00 86.56 90 THR A CA 1
ATOM 699 C C . THR A 1 90 ? -10.631 5.036 -9.168 1.00 86.56 90 THR A C 1
ATOM 701 O O . THR A 1 90 ? -9.992 3.990 -9.232 1.00 86.56 90 THR A O 1
ATOM 704 N N . ILE A 1 91 ? -11.955 5.052 -9.003 1.00 89.12 91 ILE A N 1
ATOM 705 C CA . ILE A 1 91 ? -12.766 3.832 -8.885 1.00 89.12 91 ILE A CA 1
ATOM 706 C C . ILE A 1 91 ? -12.615 2.958 -10.137 1.00 89.12 91 ILE A C 1
ATOM 708 O O . ILE A 1 91 ? -12.423 1.743 -10.032 1.00 89.12 91 ILE A O 1
ATOM 712 N N . LYS A 1 92 ? -12.638 3.567 -11.329 1.00 89.31 92 LYS A N 1
ATOM 713 C CA . LYS A 1 92 ? -12.415 2.854 -12.590 1.00 89.31 92 LYS A CA 1
ATOM 714 C C . LYS A 1 92 ? -11.024 2.221 -12.625 1.00 89.31 92 LYS A C 1
ATOM 716 O O . LYS A 1 92 ? -10.933 1.031 -12.925 1.00 89.31 92 LYS A O 1
ATOM 721 N N . LEU A 1 93 ? -9.973 2.960 -12.259 1.00 88.81 93 LEU A N 1
ATOM 722 C CA . LEU A 1 93 ? -8.604 2.436 -12.229 1.00 88.81 93 LEU A CA 1
ATOM 723 C C . LEU A 1 93 ? -8.453 1.274 -11.234 1.00 88.81 93 LEU A C 1
ATOM 725 O O . LEU A 1 93 ? -7.897 0.234 -11.592 1.00 88.81 93 LEU A O 1
ATOM 729 N N . ILE A 1 94 ? -9.006 1.423 -10.026 1.00 91.25 94 ILE A N 1
ATOM 730 C CA . ILE A 1 94 ? -9.035 0.385 -8.985 1.00 91.25 94 ILE A CA 1
ATOM 731 C C . ILE A 1 94 ? -9.657 -0.898 -9.534 1.00 91.25 94 ILE A C 1
ATOM 733 O O . ILE A 1 94 ? -9.075 -1.972 -9.385 1.00 91.25 94 ILE A O 1
ATOM 737 N N . SER A 1 95 ? -10.809 -0.786 -10.202 1.00 91.06 95 SER A N 1
ATOM 738 C CA . SER A 1 95 ? -11.512 -1.945 -10.758 1.00 91.06 95 SER A CA 1
ATOM 739 C C . SER A 1 95 ? -10.757 -2.590 -11.927 1.00 91.06 95 SER A C 1
ATOM 741 O O . SER A 1 95 ? -10.668 -3.813 -12.005 1.00 91.06 95 SER A O 1
ATOM 743 N N . GLN A 1 96 ? -10.170 -1.776 -12.811 1.00 91.38 96 GLN A N 1
ATOM 744 C CA . GLN A 1 96 ? -9.482 -2.234 -14.017 1.00 91.38 96 GLN A CA 1
ATOM 745 C C . GLN A 1 96 ? -8.173 -2.959 -13.692 1.00 91.38 96 GLN A C 1
ATOM 747 O O . GLN A 1 96 ? -7.857 -3.969 -14.318 1.00 91.38 96 GLN A O 1
ATOM 752 N N . PHE A 1 97 ? -7.409 -2.447 -12.727 1.00 91.19 97 PHE A N 1
ATOM 753 C CA . PHE A 1 97 ? -6.088 -2.977 -12.382 1.00 91.19 97 PHE A CA 1
ATOM 754 C C . PHE A 1 97 ? -6.063 -3.786 -11.087 1.00 91.19 97 PHE A C 1
ATOM 756 O O . PHE A 1 97 ? -4.990 -4.249 -10.700 1.00 91.19 97 PHE A O 1
ATOM 763 N N . GLN A 1 98 ? -7.224 -3.988 -10.453 1.00 91.94 98 GLN A N 1
ATOM 764 C CA . GLN A 1 98 ? -7.387 -4.755 -9.217 1.00 91.94 98 GLN A CA 1
ATOM 765 C C . GLN A 1 98 ? -6.378 -4.315 -8.154 1.00 91.94 98 GLN A C 1
ATOM 767 O O . GLN A 1 98 ? -5.429 -5.035 -7.819 1.00 91.94 98 GLN A O 1
ATOM 772 N N . PHE A 1 99 ? -6.556 -3.080 -7.687 1.00 93.81 99 PHE A N 1
ATOM 773 C CA . PHE A 1 99 ? -5.727 -2.525 -6.622 1.00 93.81 99 PHE A CA 1
ATOM 774 C C . PHE A 1 99 ? -5.858 -3.381 -5.358 1.00 93.81 99 PHE A C 1
ATOM 776 O O . PHE A 1 99 ? -6.943 -3.859 -5.032 1.00 93.81 99 PHE A O 1
ATOM 783 N N . GLU A 1 100 ? -4.751 -3.541 -4.636 1.00 93.69 100 GLU A N 1
ATOM 784 C CA . GLU A 1 100 ? -4.718 -4.325 -3.399 1.00 93.69 100 GLU A CA 1
ATOM 785 C C . GLU A 1 100 ? -5.452 -3.589 -2.279 1.00 93.69 100 GLU A C 1
ATOM 787 O O . GLU A 1 100 ? -6.128 -4.209 -1.456 1.00 93.69 100 GLU A O 1
ATOM 792 N N . ALA A 1 101 ? -5.330 -2.257 -2.252 1.00 93.38 101 ALA A N 1
ATOM 793 C CA . ALA A 1 101 ? -5.899 -1.462 -1.183 1.00 93.38 101 ALA A CA 1
ATOM 794 C C . ALA A 1 101 ? -6.228 -0.010 -1.550 1.00 93.38 101 ALA A C 1
ATOM 796 O O . ALA A 1 101 ? -5.652 0.589 -2.462 1.00 93.38 101 ALA A O 1
ATOM 797 N N . VAL A 1 102 ? -7.115 0.577 -0.751 1.00 93.62 102 VAL A N 1
ATOM 798 C CA . VAL A 1 102 ? -7.523 1.982 -0.796 1.00 93.62 102 VAL A CA 1
ATOM 799 C C . VAL A 1 102 ? -7.362 2.606 0.584 1.00 93.62 102 VAL A C 1
ATOM 801 O O . VAL A 1 102 ? -7.775 2.023 1.583 1.00 93.62 102 VAL A O 1
ATOM 80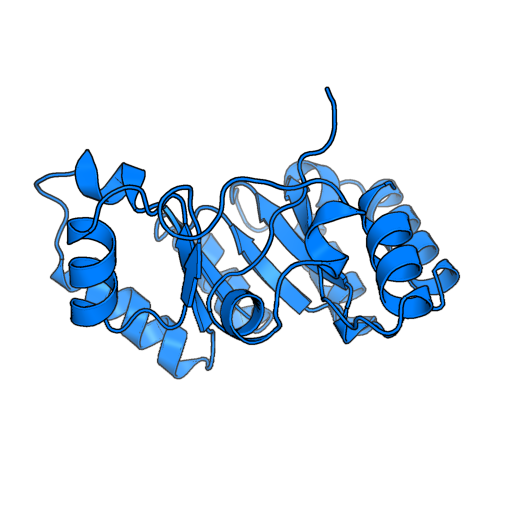4 N N . HIS A 1 103 ? -6.776 3.799 0.636 1.00 93.25 103 HIS A N 1
ATOM 805 C CA . HIS A 1 103 ? -6.506 4.536 1.865 1.00 93.25 103 HIS A CA 1
ATOM 806 C C . HIS A 1 103 ? -7.375 5.790 1.918 1.00 93.25 103 HIS A C 1
ATOM 808 O O . HIS A 1 103 ? -7.196 6.702 1.111 1.00 93.25 103 HIS A O 1
ATOM 814 N N . LEU A 1 104 ? -8.292 5.837 2.879 1.00 90.56 104 LEU A N 1
ATOM 815 C CA . LEU A 1 104 ? -9.170 6.970 3.139 1.00 90.56 104 LEU A CA 1
ATOM 816 C C . LEU A 1 104 ? -8.600 7.816 4.277 1.00 90.56 104 LEU A C 1
ATOM 818 O O . LEU A 1 104 ? -8.244 7.286 5.333 1.00 90.56 104 LEU A O 1
ATOM 822 N N . ASP A 1 105 ? -8.540 9.130 4.077 1.00 89.56 105 ASP A N 1
ATOM 823 C CA . ASP A 1 105 ? -8.077 10.047 5.116 1.00 89.56 105 ASP A CA 1
ATOM 824 C C . ASP A 1 105 ? -9.218 10.425 6.055 1.00 89.56 105 ASP A C 1
ATOM 826 O O . ASP A 1 105 ? -10.167 11.119 5.684 1.00 89.56 105 ASP A O 1
ATOM 830 N N . VAL A 1 106 ? -9.094 9.991 7.309 1.00 88.25 106 VAL A N 1
ATOM 831 C CA . VAL A 1 106 ? -10.090 10.274 8.344 1.00 88.25 106 VAL A CA 1
ATOM 832 C C . VAL A 1 106 ? -10.165 11.766 8.659 1.00 88.25 106 VAL A C 1
ATOM 834 O O . VAL A 1 106 ? -11.211 12.260 9.074 1.00 88.25 106 VAL A O 1
ATOM 837 N N . SER A 1 107 ? -9.093 12.520 8.417 1.00 85.44 107 SER A N 1
ATOM 838 C CA . SER A 1 107 ? -9.062 13.969 8.641 1.00 85.44 107 SER A CA 1
ATOM 839 C C . SER A 1 107 ? -10.108 14.694 7.805 1.00 85.44 107 SER A C 1
ATOM 841 O O . SER A 1 107 ? -10.820 15.547 8.333 1.00 85.44 107 SER A O 1
ATOM 843 N N . HIS A 1 108 ? -10.290 14.276 6.551 1.00 82.31 108 HIS A N 1
ATOM 844 C CA . HIS A 1 108 ? -11.314 14.842 5.679 1.00 82.31 108 HIS A CA 1
ATOM 845 C C . HIS A 1 108 ? -12.730 14.507 6.157 1.00 82.31 108 HIS A C 1
ATOM 847 O O . HIS A 1 108 ? -13.615 15.355 6.062 1.00 82.31 108 HIS A O 1
ATOM 853 N N . LEU A 1 109 ? -12.945 13.327 6.749 1.00 79.94 109 LEU A N 1
ATOM 854 C CA . LEU A 1 109 ? -14.239 12.937 7.327 1.00 79.94 109 LEU A CA 1
ATOM 855 C C . LEU A 1 109 ? -14.586 13.728 8.599 1.00 79.94 109 LEU A C 1
ATOM 857 O O . LEU A 1 109 ? -15.760 13.945 8.886 1.00 79.94 109 LEU A O 1
ATOM 861 N N . ARG A 1 110 ? -13.583 14.187 9.360 1.00 78.06 110 ARG A N 1
ATOM 862 C CA . ARG A 1 110 ? -13.803 15.049 10.537 1.00 78.06 110 ARG A CA 1
ATOM 863 C C . ARG A 1 110 ? -14.260 16.451 10.141 1.00 78.06 110 ARG A C 1
ATOM 865 O O . ARG A 1 110 ? -15.137 17.016 10.789 1.00 78.06 110 ARG A O 1
ATOM 872 N N . GLU A 1 111 ? -13.647 17.010 9.100 1.00 72.25 111 GLU A N 1
ATOM 873 C CA . GLU A 1 111 ? -13.934 18.362 8.603 1.00 72.25 111 GLU A CA 1
ATOM 874 C C . GLU A 1 111 ? -15.285 18.423 7.883 1.00 72.25 111 GLU A C 1
ATOM 876 O O . GLU A 1 111 ? -16.061 19.366 8.052 1.00 72.25 111 GLU A O 1
ATOM 881 N N . THR A 1 112 ? -15.614 17.369 7.136 1.00 61.75 112 THR A N 1
ATOM 882 C CA . THR A 1 112 ? -16.884 17.229 6.422 1.00 61.75 112 THR A CA 1
ATOM 883 C C . THR A 1 112 ? -17.953 16.620 7.327 1.00 61.75 112 THR A C 1
ATOM 885 O O . THR A 1 112 ? -18.450 15.520 7.116 1.00 61.75 112 THR A O 1
ATOM 888 N N . SER A 1 113 ? -18.365 17.391 8.332 1.00 48.91 113 SER A N 1
ATOM 889 C CA . SER A 1 113 ? -19.448 17.073 9.284 1.00 48.91 113 SER A CA 1
ATOM 890 C C . SER A 1 113 ? -20.830 16.762 8.654 1.00 48.91 113 SER A C 1
ATOM 892 O O . SER A 1 113 ? -21.805 16.564 9.378 1.00 48.91 113 SER A O 1
ATOM 894 N N . SER A 1 114 ? -20.936 16.683 7.323 1.00 46.41 114 SER A N 1
ATOM 895 C CA . SER A 1 114 ? -22.184 16.580 6.560 1.00 46.41 114 SER A CA 1
ATOM 896 C C . SER A 1 114 ? -22.124 15.731 5.274 1.00 46.41 114 SER A C 1
ATOM 898 O O . SER A 1 114 ? -23.107 15.714 4.531 1.00 46.41 114 SER A O 1
ATOM 900 N N . LEU A 1 115 ? -21.043 14.993 4.981 1.00 49.97 115 LEU A N 1
ATOM 901 C CA . LEU A 1 115 ? -21.006 14.135 3.783 1.00 49.97 115 LEU A CA 1
ATOM 902 C C . LEU A 1 115 ? -21.588 12.741 4.058 1.00 49.97 115 LEU A C 1
ATOM 904 O O . LEU A 1 115 ? -20.968 11.900 4.699 1.00 49.97 115 LEU A O 1
ATOM 908 N N . SER A 1 116 ? -22.811 12.540 3.556 1.00 54.78 116 SER A N 1
ATOM 909 C CA . SER A 1 116 ? -23.468 11.276 3.183 1.00 54.78 116 SER A CA 1
ATOM 910 C C . SER A 1 116 ? -22.736 9.989 3.602 1.00 54.78 116 SER A C 1
ATOM 912 O O . SER A 1 116 ? -22.128 9.303 2.780 1.00 54.78 116 SER A O 1
ATOM 914 N N . GLY A 1 117 ? -22.847 9.610 4.882 1.00 63.62 117 GLY A N 1
ATOM 915 C CA . GLY A 1 117 ? -22.294 8.343 5.378 1.00 63.62 117 GLY A CA 1
ATOM 916 C C . GLY A 1 117 ? -22.752 7.133 4.554 1.00 63.62 117 GLY A C 1
ATOM 917 O O . GLY A 1 117 ? -22.003 6.176 4.402 1.00 63.62 117 GLY A O 1
ATOM 918 N N . THR A 1 118 ? -23.931 7.213 3.930 1.00 69.31 118 THR A N 1
ATOM 919 C CA . THR A 1 118 ? -24.451 6.200 3.004 1.00 69.31 118 THR A CA 1
ATOM 920 C C . THR A 1 118 ? -23.590 6.033 1.750 1.00 69.31 118 THR A C 1
ATOM 922 O O . THR A 1 118 ? -23.254 4.908 1.408 1.00 69.31 118 THR A O 1
ATOM 925 N N . GLN A 1 119 ? -23.158 7.121 1.098 1.00 78.94 119 GLN A N 1
ATOM 926 C CA . GLN A 1 119 ? -22.321 7.033 -0.109 1.00 78.94 119 GLN A CA 1
ATOM 927 C C . GLN A 1 119 ? -20.950 6.420 0.189 1.00 78.94 119 GLN A C 1
ATOM 929 O O . GLN A 1 119 ? -20.452 5.606 -0.586 1.00 78.94 119 GLN A O 1
ATOM 934 N N . LEU A 1 120 ? -20.351 6.781 1.326 1.00 81.06 120 LEU A N 1
ATOM 935 C CA . LEU A 1 120 ? -19.074 6.215 1.755 1.00 81.06 120 LEU A CA 1
ATOM 936 C C . LEU A 1 120 ? -19.201 4.717 2.065 1.00 81.06 120 LEU A C 1
ATOM 938 O O . LEU A 1 120 ? -18.349 3.928 1.662 1.00 81.06 120 LEU A O 1
ATOM 942 N N . ILE A 1 121 ? -20.279 4.322 2.747 1.00 84.44 121 ILE A N 1
ATOM 943 C CA . ILE A 1 121 ? -20.588 2.916 3.036 1.00 84.44 121 ILE A CA 1
ATOM 944 C C . ILE A 1 121 ? -20.747 2.124 1.732 1.00 84.44 121 ILE A C 1
ATOM 946 O O . ILE A 1 121 ? -20.133 1.067 1.584 1.00 84.44 121 ILE A O 1
ATOM 950 N N . ASP A 1 122 ? -21.493 2.653 0.761 1.00 87.31 122 ASP A N 1
ATOM 951 C CA . ASP A 1 122 ? -21.679 2.013 -0.545 1.00 87.31 122 ASP A CA 1
ATOM 952 C C . ASP A 1 122 ? -20.346 1.849 -1.293 1.00 87.31 122 ASP A C 1
ATOM 954 O O . ASP A 1 122 ? -20.068 0.787 -1.857 1.00 87.31 122 ASP A O 1
ATOM 958 N N . GLN A 1 123 ? -19.481 2.867 -1.250 1.00 87.06 123 GLN A N 1
ATOM 959 C CA . GLN A 1 123 ? -18.137 2.800 -1.828 1.00 87.06 123 GLN A CA 1
ATOM 960 C C . GLN A 1 123 ? -17.266 1.747 -1.133 1.00 87.06 123 GLN A C 1
ATOM 962 O O . GLN A 1 123 ? -16.616 0.953 -1.809 1.00 87.06 123 GLN A O 1
ATOM 967 N N . ILE A 1 124 ? -17.275 1.681 0.200 1.00 88.06 124 ILE A N 1
ATOM 968 C CA . ILE A 1 124 ? -16.531 0.664 0.957 1.00 88.06 124 ILE A CA 1
ATOM 969 C C . ILE A 1 124 ? -17.033 -0.742 0.605 1.00 88.06 124 ILE A C 1
ATOM 971 O O . ILE A 1 124 ? -16.228 -1.645 0.368 1.00 88.06 124 ILE A O 1
ATOM 975 N N . HIS A 1 125 ? -18.350 -0.941 0.507 1.00 89.62 125 HIS A N 1
ATOM 976 C CA . HIS A 1 125 ? -18.920 -2.219 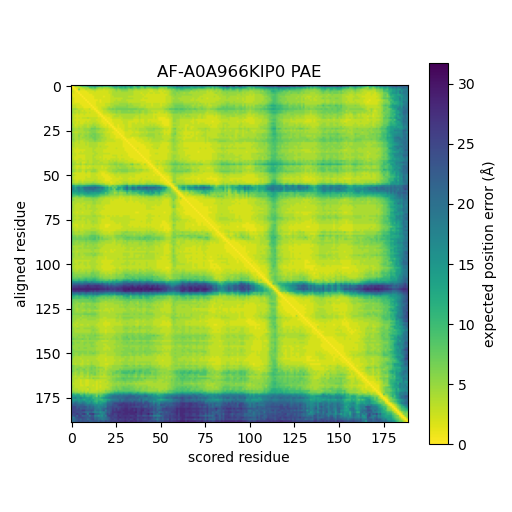0.079 1.00 89.62 125 HIS A CA 1
ATOM 977 C C . HIS A 1 125 ? -18.516 -2.592 -1.350 1.00 89.62 125 HIS A C 1
ATOM 979 O O . HIS A 1 125 ? -18.197 -3.756 -1.610 1.00 89.62 125 HIS A O 1
ATOM 985 N N . LEU A 1 126 ? -18.482 -1.621 -2.265 1.00 91.50 126 LEU A N 1
ATOM 986 C CA . LEU A 1 126 ? -18.014 -1.825 -3.634 1.00 91.50 126 LEU A CA 1
ATOM 987 C C . LEU A 1 126 ? -16.543 -2.266 -3.669 1.00 91.50 126 LEU A C 1
ATOM 989 O O . LEU A 1 126 ? -16.218 -3.242 -4.343 1.00 91.50 126 LEU A O 1
ATOM 993 N N . LEU A 1 127 ? -15.670 -1.604 -2.904 1.00 90.81 127 LEU A N 1
ATOM 994 C CA . LEU A 1 127 ? -14.247 -1.953 -2.810 1.00 90.81 127 LEU 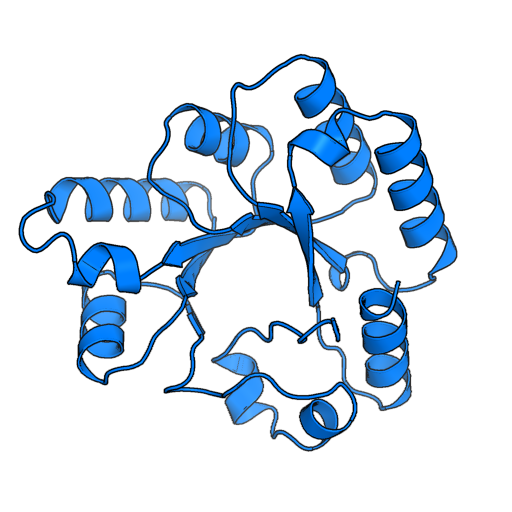A CA 1
ATOM 995 C C . LEU A 1 127 ? -14.046 -3.368 -2.256 1.00 90.81 127 LEU A C 1
ATOM 997 O O . LEU A 1 127 ? -13.303 -4.164 -2.833 1.00 90.81 127 LEU A O 1
ATOM 1001 N N . LYS A 1 128 ? -14.787 -3.729 -1.203 1.00 89.00 128 LYS A N 1
ATOM 1002 C CA . LYS A 1 128 ? -14.758 -5.081 -0.626 1.00 89.00 128 LYS A CA 1
ATOM 1003 C C . LYS A 1 128 ? -15.215 -6.155 -1.607 1.00 89.00 128 LYS A C 1
ATOM 1005 O O . LYS A 1 128 ? -14.648 -7.245 -1.627 1.00 89.00 128 LYS A O 1
ATOM 1010 N N . LYS A 1 129 ? -16.204 -5.855 -2.458 1.00 91.50 129 LYS A N 1
ATOM 1011 C CA . LYS A 1 129 ? -16.648 -6.767 -3.526 1.00 91.50 129 LYS A CA 1
ATOM 1012 C C . LYS A 1 129 ? -15.528 -7.074 -4.524 1.00 91.50 129 LYS A C 1
ATOM 1014 O O . LYS A 1 129 ? -15.506 -8.162 -5.091 1.00 91.50 129 LYS A O 1
ATOM 1019 N N . TRP A 1 130 ? -14.594 -6.148 -4.719 1.00 91.81 130 TRP A N 1
ATOM 1020 C CA . TRP A 1 130 ? -13.401 -6.344 -5.547 1.00 91.81 130 TRP A CA 1
ATOM 1021 C C . TRP A 1 130 ? -12.215 -6.939 -4.785 1.00 91.81 130 TRP A C 1
ATOM 1023 O O . TRP A 1 130 ? -11.104 -6.942 -5.308 1.00 91.81 130 TRP A O 1
ATOM 1033 N N . SER A 1 131 ? -12.437 -7.430 -3.560 1.00 90.56 131 SER A N 1
ATOM 1034 C CA . SER A 1 131 ? -11.383 -7.918 -2.663 1.00 90.56 131 SER A CA 1
ATOM 1035 C C . SER A 1 131 ? -10.298 -6.871 -2.382 1.00 90.56 131 SER A C 1
ATOM 1037 O O . SER A 1 131 ? -9.177 -7.221 -2.025 1.00 90.56 131 SER A O 1
ATOM 1039 N N . CYS A 1 132 ? -10.636 -5.587 -2.524 1.00 93.38 132 CYS A N 1
ATOM 1040 C CA . CYS A 1 132 ? -9.739 -4.478 -2.256 1.00 93.38 132 CYS A CA 1
ATOM 1041 C C . CYS A 1 132 ? -9.817 -4.109 -0.771 1.00 93.38 132 CYS A C 1
ATOM 1043 O O . CYS A 1 132 ? -10.902 -3.826 -0.254 1.00 93.38 132 CYS A O 1
ATOM 1045 N N . LYS A 1 133 ? -8.672 -4.120 -0.086 1.00 93.19 133 LYS A N 1
ATOM 1046 C CA . LYS A 1 133 ? -8.579 -3.801 1.344 1.00 93.19 133 LYS A CA 1
ATOM 1047 C C . LYS A 1 133 ? -8.776 -2.312 1.585 1.00 93.19 133 LYS A C 1
ATOM 1049 O O . LYS A 1 133 ? -8.328 -1.466 0.815 1.00 93.19 133 LYS A O 1
ATOM 1054 N N . THR A 1 134 ? -9.388 -1.981 2.706 1.00 92.19 134 THR A N 1
ATOM 1055 C CA . THR A 1 134 ? -9.671 -0.604 3.099 1.00 92.19 134 THR A CA 1
ATOM 1056 C C . THR A 1 134 ? -8.803 -0.186 4.276 1.00 92.19 134 THR A C 1
ATOM 1058 O O . THR A 1 134 ? -8.668 -0.901 5.269 1.00 92.19 134 THR A O 1
ATOM 1061 N N . TYR A 1 135 ? -8.196 0.990 4.151 1.00 92.50 135 TYR A N 1
ATOM 1062 C CA . TYR A 1 135 ? -7.322 1.577 5.153 1.00 92.50 135 TYR A CA 1
ATOM 1063 C C . TYR A 1 135 ? -7.845 2.934 5.585 1.00 92.50 135 TYR A C 1
ATOM 1065 O O . TYR A 1 135 ? -8.203 3.759 4.750 1.00 92.50 135 TYR A O 1
ATOM 1073 N N . PHE A 1 136 ? -7.797 3.196 6.883 1.00 90.88 136 PHE A N 1
ATOM 1074 C CA . PHE A 1 136 ? -7.946 4.533 7.440 1.00 90.88 136 PHE A CA 1
ATOM 1075 C C . PHE A 1 136 ? -6.581 5.122 7.766 1.00 90.88 136 PHE A C 1
ATOM 1077 O O . PHE A 1 136 ? -5.815 4.557 8.549 1.00 90.88 136 PHE A O 1
ATOM 1084 N N . SER A 1 137 ? -6.284 6.263 7.150 1.00 90.62 137 SER A N 1
ATOM 1085 C CA . SER A 1 137 ? -5.083 7.046 7.404 1.00 90.62 137 SER A CA 1
ATOM 1086 C C . SER A 1 137 ? -5.361 8.196 8.362 1.00 90.62 137 SER A C 1
ATOM 1088 O O . SER A 1 137 ? -6.489 8.675 8.474 1.00 90.62 137 SER A O 1
ATOM 1090 N N . ASN A 1 138 ? -4.309 8.677 9.026 1.00 89.62 138 ASN A N 1
ATOM 1091 C CA . ASN A 1 138 ? -4.354 9.823 9.942 1.00 89.62 138 ASN A CA 1
ATOM 1092 C C . ASN A 1 138 ? -5.319 9.636 11.132 1.00 89.62 138 ASN A C 1
ATOM 1094 O O . ASN A 1 138 ? -5.885 10.599 11.666 1.00 89.62 138 ASN A O 1
ATOM 1098 N N . VAL A 1 139 ? -5.463 8.388 11.590 1.00 89.56 139 VAL A N 1
ATOM 1099 C CA . VAL A 1 139 ? -6.185 8.045 12.822 1.00 89.56 139 VAL A CA 1
ATOM 1100 C C . VAL A 1 139 ? -5.459 8.668 14.014 1.00 89.56 139 VAL A C 1
ATOM 1102 O O . VAL A 1 139 ? -4.328 8.292 14.337 1.00 89.56 139 VAL A O 1
ATOM 1105 N N . THR A 1 140 ? -6.108 9.641 14.652 1.00 90.38 140 THR A N 1
ATOM 1106 C CA . THR A 1 140 ? -5.516 10.451 15.730 1.00 90.38 140 THR A CA 1
ATOM 1107 C C . THR A 1 140 ? -6.315 10.328 17.025 1.00 90.38 140 THR A C 1
ATOM 1109 O O . THR A 1 140 ? -5.737 10.364 18.109 1.00 90.38 140 THR A O 1
ATOM 1112 N N . PHE A 1 141 ? -7.632 10.126 16.935 1.00 88.50 141 PHE A N 1
ATOM 1113 C CA . PHE A 1 141 ? -8.527 10.045 18.089 1.00 88.50 141 PHE A CA 1
ATOM 1114 C C . PHE A 1 141 ? -9.151 8.656 18.234 1.00 88.50 141 PHE A C 1
ATOM 1116 O O . PHE A 1 141 ? -9.371 7.957 17.251 1.00 88.50 141 PHE A O 1
ATOM 1123 N N . VAL A 1 142 ? -9.520 8.266 19.459 1.00 87.44 142 VAL A N 1
ATOM 1124 C CA . VAL A 1 142 ? -10.220 6.988 19.713 1.00 87.44 142 VAL A CA 1
ATOM 1125 C C . VAL A 1 142 ? -11.521 6.893 18.905 1.00 87.44 142 VAL A C 1
ATOM 1127 O O . VAL A 1 142 ? -11.815 5.845 18.337 1.00 87.44 142 VAL A O 1
ATOM 1130 N N . ARG A 1 143 ? -12.235 8.016 18.754 1.00 86.19 143 ARG A N 1
ATOM 1131 C CA . ARG A 1 143 ? -13.448 8.117 17.929 1.00 86.19 143 ARG A CA 1
ATOM 1132 C C . ARG A 1 143 ? -13.212 7.753 16.457 1.00 86.19 143 ARG A C 1
ATOM 1134 O O . ARG A 1 143 ? -14.098 7.187 15.828 1.00 86.19 143 ARG A O 1
ATOM 1141 N N . ASP A 1 144 ? -12.029 8.041 15.913 1.00 87.06 144 ASP A N 1
ATOM 1142 C CA . ASP A 1 144 ? -11.676 7.669 14.535 1.00 87.06 144 ASP A CA 1
ATOM 1143 C C . ASP A 1 144 ? -11.618 6.140 14.382 1.00 87.06 144 ASP A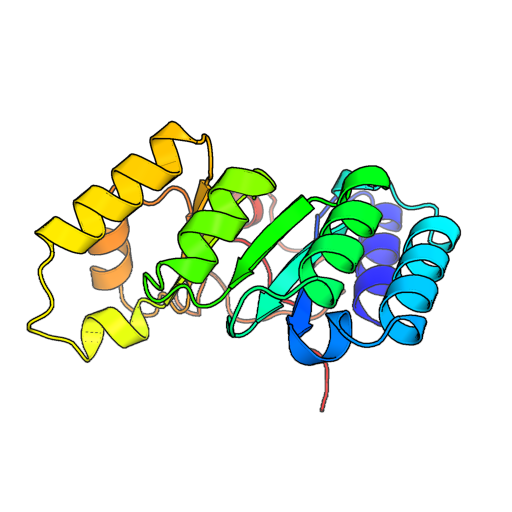 C 1
ATOM 1145 O O . ASP A 1 144 ? -12.014 5.591 13.357 1.00 87.06 144 ASP A O 1
ATOM 1149 N N . ASN A 1 145 ? -11.154 5.442 15.423 1.00 84.31 145 ASN A N 1
ATOM 1150 C CA . ASN A 1 145 ? -11.076 3.985 15.450 1.00 84.31 145 ASN A CA 1
ATOM 1151 C C . ASN A 1 145 ? -12.462 3.341 15.641 1.00 84.31 145 ASN A C 1
ATOM 1153 O O . ASN A 1 145 ? -12.771 2.324 15.025 1.00 84.31 145 ASN A O 1
ATOM 1157 N N . GLU A 1 146 ? -13.325 3.953 16.457 1.00 85.19 146 GLU A N 1
ATOM 1158 C CA . GLU A 1 146 ? -14.733 3.546 16.570 1.00 85.19 146 GLU A CA 1
ATOM 1159 C C . GLU A 1 146 ? -15.463 3.698 15.231 1.00 85.19 146 GLU A C 1
ATOM 1161 O O . GLU A 1 146 ? -16.187 2.794 14.813 1.00 85.19 146 GLU A O 1
ATOM 1166 N N . LEU A 1 147 ? -15.222 4.806 14.523 1.00 85.81 147 LEU A N 1
ATOM 1167 C CA . LEU A 1 147 ? -15.755 5.036 13.183 1.00 85.81 147 LEU A CA 1
ATOM 1168 C C . LEU A 1 147 ? -15.240 3.990 12.185 1.00 85.81 147 LEU A C 1
ATOM 1170 O O . LEU A 1 147 ? -16.025 3.446 11.411 1.00 85.81 147 LEU A O 1
ATOM 1174 N N . ALA A 1 148 ? -13.943 3.670 12.226 1.00 86.88 148 ALA A N 1
ATOM 1175 C CA . ALA A 1 148 ? -13.356 2.616 11.401 1.00 86.88 148 ALA A CA 1
ATOM 1176 C C . ALA A 1 148 ? -14.066 1.271 11.620 1.00 86.88 148 ALA A C 1
ATOM 1178 O O . ALA A 1 148 ? -14.415 0.593 10.655 1.00 86.88 148 ALA A O 1
ATOM 1179 N N . TYR A 1 149 ? -14.350 0.918 12.878 1.00 84.75 149 TYR A N 1
ATOM 1180 C CA . TYR A 1 149 ? -15.082 -0.300 13.222 1.00 84.75 149 TYR A CA 1
ATOM 1181 C C . TYR A 1 149 ? -16.524 -0.283 12.695 1.00 84.75 149 TYR A C 1
ATOM 1183 O O . TYR A 1 149 ? -16.974 -1.265 12.109 1.00 84.75 149 TYR A O 1
ATOM 1191 N N . GLN A 1 150 ? -17.237 0.839 12.845 1.00 85.00 150 GLN A N 1
ATOM 1192 C CA . GLN A 1 150 ? -18.610 0.999 12.346 1.00 85.00 150 GLN A CA 1
ATOM 1193 C C . GLN A 1 150 ? -18.702 0.873 10.820 1.00 85.00 150 GLN A C 1
ATOM 1195 O O . GLN A 1 150 ? -19.641 0.270 10.306 1.00 85.00 150 GLN A O 1
ATOM 1200 N N . LEU A 1 151 ? -17.716 1.410 10.100 1.00 84.50 151 LEU A N 1
ATOM 1201 C CA . LEU A 1 151 ? -17.620 1.327 8.640 1.00 84.50 151 LEU A CA 1
ATOM 1202 C C . LEU A 1 151 ? -17.005 -0.000 8.157 1.00 84.50 151 LEU A C 1
ATOM 1204 O O . LEU A 1 151 ? -16.959 -0.275 6.957 1.00 84.50 151 LEU A O 1
ATOM 1208 N N . GLY A 1 152 ? -16.535 -0.840 9.084 1.00 84.69 152 GLY A N 1
ATOM 1209 C CA . GLY A 1 152 ? -15.886 -2.112 8.795 1.00 84.69 152 GLY A CA 1
ATOM 1210 C C . GLY A 1 152 ? -14.558 -1.963 8.052 1.00 84.69 152 GLY A C 1
ATOM 1211 O O . GLY A 1 152 ? -14.265 -2.786 7.192 1.00 84.69 152 GLY A O 1
ATOM 1212 N N . ILE A 1 153 ? -13.781 -0.919 8.321 1.00 88.94 153 ILE A N 1
ATOM 1213 C CA . ILE A 1 153 ? -12.463 -0.712 7.714 1.00 88.94 153 ILE A CA 1
ATOM 1214 C C . ILE A 1 153 ? -11.499 -1.819 8.154 1.00 88.94 153 ILE A C 1
ATOM 1216 O O . ILE A 1 153 ? -11.454 -2.177 9.332 1.00 88.94 153 ILE A O 1
ATOM 1220 N N . ASP A 1 154 ? -10.716 -2.349 7.214 1.00 89.19 154 ASP A N 1
ATOM 1221 C CA . ASP A 1 154 ? -9.862 -3.516 7.466 1.00 89.19 154 ASP A CA 1
ATOM 1222 C C . ASP A 1 154 ? -8.628 -3.161 8.311 1.00 89.19 154 ASP A C 1
ATOM 1224 O O . ASP A 1 154 ? -8.189 -3.948 9.152 1.00 89.19 154 ASP A O 1
ATOM 1228 N N . TYR A 1 155 ? -8.066 -1.967 8.106 1.00 89.62 155 TYR A N 1
ATOM 1229 C CA . TYR A 1 155 ? -6.810 -1.560 8.731 1.00 89.62 155 TYR A CA 1
ATOM 1230 C C . TYR A 1 155 ? -6.747 -0.060 9.028 1.00 89.62 155 TYR A C 1
ATOM 1232 O O . TYR A 1 155 ? -7.338 0.764 8.334 1.00 89.62 155 TYR A O 1
ATOM 1240 N N . CYS A 1 156 ? -5.962 0.321 10.033 1.00 88.94 156 CYS A N 1
ATOM 1241 C CA . CYS A 1 156 ? -5.806 1.711 10.457 1.00 88.94 156 CYS A CA 1
ATOM 1242 C C . CYS A 1 156 ? -4.330 2.063 10.653 1.00 88.94 156 CYS A C 1
ATOM 1244 O O . CYS A 1 156 ? -3.548 1.248 11.140 1.00 88.94 156 CYS A O 1
ATOM 1246 N N . TYR A 1 157 ? -3.946 3.293 10.323 1.00 89.12 157 TYR A N 1
ATOM 1247 C CA . TYR A 1 157 ? -2.643 3.848 10.682 1.00 89.12 157 TYR A CA 1
ATOM 1248 C C . TYR A 1 157 ? -2.738 5.349 10.973 1.00 89.12 157 TYR A C 1
ATOM 1250 O O . TYR A 1 157 ? -3.603 6.066 10.467 1.00 89.12 157 TYR A O 1
ATOM 1258 N N . GLY A 1 158 ? -1.844 5.827 11.833 1.00 88.06 158 GLY A N 1
ATOM 1259 C CA . GLY A 1 158 ? -1.840 7.201 12.321 1.00 88.06 158 GLY A CA 1
ATOM 1260 C C . GLY A 1 158 ? -1.155 7.316 13.678 1.00 88.06 158 GLY A C 1
ATOM 1261 O O . GLY A 1 158 ? -0.754 6.311 14.270 1.00 88.06 158 GLY A O 1
ATOM 1262 N N . SER A 1 159 ? -1.041 8.546 14.174 1.00 87.38 159 SER A N 1
ATOM 1263 C CA . SER A 1 159 ? -0.346 8.880 15.424 1.00 87.38 159 SER A CA 1
ATOM 1264 C C . SER A 1 159 ? -0.917 8.172 16.654 1.00 87.38 159 SER A C 1
ATOM 1266 O O . SER A 1 159 ? -0.170 7.917 17.595 1.00 87.38 159 SER A O 1
ATOM 1268 N N . LEU A 1 160 ? -2.205 7.807 16.638 1.00 85.12 160 LEU A N 1
ATOM 1269 C CA . LEU A 1 160 ? -2.823 7.029 17.714 1.00 85.12 160 LEU A CA 1
ATOM 1270 C C . LEU A 1 160 ? -2.234 5.614 17.828 1.00 85.12 160 LEU A C 1
ATOM 1272 O O . LEU A 1 160 ? -2.121 5.080 18.928 1.00 85.12 160 LEU A O 1
ATOM 1276 N N . MET A 1 161 ? -1.885 5.003 16.692 1.00 83.25 161 MET A N 1
ATOM 1277 C CA . MET A 1 161 ? -1.368 3.633 16.634 1.00 83.25 161 MET A CA 1
ATOM 1278 C C . MET A 1 161 ? 0.153 3.631 16.755 1.00 83.25 161 MET A C 1
ATOM 1280 O O . MET A 1 161 ? 0.725 2.970 17.624 1.00 83.25 161 MET A O 1
ATOM 1284 N N . LEU A 1 162 ? 0.805 4.372 15.858 1.00 82.62 162 LEU A N 1
ATOM 1285 C CA . LEU A 1 162 ? 2.247 4.500 15.805 1.00 82.62 162 LEU A CA 1
ATOM 1286 C C . LEU A 1 162 ? 2.632 5.737 14.987 1.00 82.62 162 LEU A C 1
ATOM 1288 O O . LEU A 1 162 ? 2.285 5.859 13.812 1.00 82.62 162 LEU A O 1
ATOM 1292 N N . SER A 1 163 ? 3.401 6.633 15.597 1.00 82.25 163 SER A N 1
ATOM 1293 C CA . SER A 1 163 ? 4.041 7.737 14.880 1.00 82.25 163 SER A CA 1
ATOM 1294 C C . SER A 1 163 ? 5.058 7.218 13.855 1.00 82.25 163 SER A C 1
ATOM 1296 O O . SER A 1 163 ? 5.608 6.134 14.047 1.00 82.25 163 SER A O 1
ATOM 1298 N N . PRO A 1 164 ? 5.365 7.976 12.788 1.00 83.56 164 PRO A N 1
ATOM 1299 C CA . PRO A 1 164 ? 6.388 7.571 11.832 1.00 83.56 164 PRO A CA 1
ATOM 1300 C C . PRO A 1 164 ? 7.721 7.255 12.523 1.00 83.56 164 PRO A C 1
ATOM 1302 O O . PRO A 1 164 ? 8.162 7.989 13.408 1.00 83.56 164 PRO A O 1
ATOM 1305 N N . VAL A 1 165 ? 8.347 6.154 12.113 1.00 85.38 165 VAL A N 1
ATOM 1306 C CA . VAL A 1 165 ? 9.599 5.648 12.687 1.00 85.38 165 VAL A CA 1
ATOM 1307 C C . VAL A 1 165 ? 10.680 5.541 11.622 1.00 85.38 165 VAL A C 1
ATOM 1309 O O . VAL A 1 165 ? 10.395 5.403 10.430 1.00 85.38 165 VAL A O 1
ATOM 1312 N N . ASN A 1 166 ? 11.937 5.572 12.054 1.00 87.50 166 ASN A N 1
ATOM 1313 C CA . ASN A 1 166 ? 13.060 5.318 11.163 1.00 87.50 166 ASN A CA 1
ATOM 1314 C C . ASN A 1 166 ? 13.215 3.812 10.865 1.00 87.50 166 ASN A C 1
ATOM 1316 O O . ASN A 1 166 ? 12.687 2.948 11.574 1.00 87.50 166 ASN A O 1
ATOM 1320 N N . ARG A 1 167 ? 14.008 3.486 9.837 1.00 86.81 167 ARG A N 1
ATOM 1321 C CA . ARG A 1 167 ? 14.223 2.095 9.404 1.00 86.81 167 ARG A CA 1
ATOM 1322 C C . ARG A 1 167 ? 14.844 1.177 10.467 1.00 86.81 167 ARG A C 1
ATOM 1324 O O . ARG A 1 167 ? 14.717 -0.029 10.332 1.00 86.81 167 ARG A O 1
ATOM 1331 N N . HIS A 1 168 ? 15.517 1.703 11.491 1.00 88.00 168 HIS A N 1
ATOM 1332 C CA . HIS A 1 168 ? 16.140 0.895 12.550 1.00 88.00 168 HIS A CA 1
ATOM 1333 C C . HIS A 1 168 ? 15.145 0.609 13.680 1.00 88.00 168 HIS A C 1
ATOM 1335 O O . HIS A 1 168 ? 15.071 -0.504 14.189 1.00 88.00 168 HIS A O 1
ATOM 1341 N N . GLN A 1 169 ? 14.320 1.595 14.030 1.00 87.12 169 GLN A N 1
ATOM 1342 C CA . GLN A 1 169 ? 13.305 1.491 15.076 1.00 87.12 169 GLN A CA 1
ATOM 1343 C C . GLN A 1 169 ? 12.259 0.423 14.757 1.00 87.12 169 GLN A C 1
ATOM 1345 O O . GLN A 1 169 ? 11.876 -0.328 15.650 1.00 87.12 169 GLN A O 1
ATOM 1350 N N . ILE A 1 170 ? 11.834 0.314 13.496 1.00 85.44 170 ILE A N 1
ATOM 1351 C CA . ILE A 1 170 ? 10.791 -0.634 13.078 1.00 85.44 170 ILE A CA 1
ATOM 1352 C C . ILE A 1 170 ? 11.155 -2.105 13.348 1.00 85.44 170 ILE A C 1
ATOM 1354 O O . ILE A 1 170 ? 10.272 -2.893 13.667 1.00 85.44 170 ILE A O 1
ATOM 1358 N N . ILE A 1 171 ? 12.443 -2.472 13.324 1.00 85.19 171 ILE A N 1
ATOM 1359 C CA . ILE A 1 171 ? 12.906 -3.845 13.607 1.00 85.19 171 ILE A CA 1
ATOM 1360 C C . ILE A 1 171 ? 12.617 -4.243 15.060 1.00 85.19 171 ILE A C 1
ATOM 1362 O O . ILE A 1 171 ? 12.344 -5.412 15.355 1.00 85.19 171 ILE A O 1
ATOM 1366 N N . HIS A 1 172 ? 12.669 -3.263 15.962 1.00 83.75 172 HIS A N 1
ATOM 1367 C CA . HIS A 1 172 ? 12.451 -3.443 17.394 1.00 83.75 172 HIS A CA 1
ATOM 1368 C C . HIS A 1 172 ? 10.970 -3.392 17.788 1.00 83.75 172 HIS A C 1
ATOM 1370 O O . HIS A 1 172 ? 10.632 -3.670 18.940 1.00 83.75 172 HIS A O 1
ATOM 1376 N N . ILE A 1 173 ? 10.074 -3.061 16.855 1.00 81.50 173 ILE A N 1
ATOM 1377 C CA . ILE A 1 173 ? 8.634 -3.098 17.096 1.00 81.50 173 ILE A CA 1
ATOM 1378 C C . ILE A 1 173 ? 8.177 -4.559 17.046 1.00 81.50 173 ILE A C 1
ATOM 1380 O O . ILE A 1 173 ? 8.511 -5.307 16.132 1.00 81.50 173 ILE A O 1
ATOM 1384 N N . GLN A 1 174 ? 7.428 -4.987 18.064 1.00 69.38 174 GLN A N 1
ATOM 1385 C CA . GLN A 1 174 ? 6.878 -6.341 18.116 1.00 69.38 174 GLN A CA 1
ATOM 1386 C C . GLN A 1 174 ? 5.869 -6.571 16.983 1.00 69.38 174 GLN A C 1
ATOM 1388 O O . GLN A 1 174 ? 5.050 -5.695 16.695 1.00 69.38 174 GLN A O 1
ATOM 1393 N N . ASP A 1 175 ? 5.851 -7.784 16.420 1.00 63.38 175 ASP A N 1
ATOM 1394 C CA . ASP A 1 175 ? 4.953 -8.157 15.314 1.00 63.38 175 ASP A CA 1
ATOM 1395 C C . ASP A 1 175 ? 3.470 -7.946 15.645 1.00 63.38 175 ASP A C 1
ATOM 1397 O O . ASP A 1 175 ? 2.670 -7.612 14.773 1.00 63.38 175 ASP A O 1
ATOM 1401 N N . SER A 1 176 ? 3.108 -8.052 16.929 1.00 56.81 176 SER A N 1
ATOM 1402 C CA . SER A 1 176 ? 1.757 -7.788 17.439 1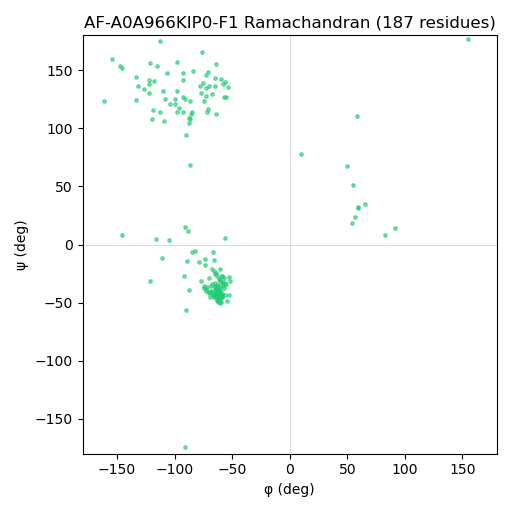.00 56.81 176 SER A CA 1
ATOM 1403 C C . SER A 1 176 ? 1.265 -6.362 17.161 1.00 56.81 176 SER A C 1
ATOM 1405 O O . SER A 1 176 ? 0.059 -6.145 17.040 1.00 56.81 176 SER A O 1
ATOM 1407 N N . ARG A 1 177 ? 2.183 -5.394 17.037 1.00 55.47 177 ARG A N 1
ATOM 1408 C CA . ARG A 1 177 ? 1.883 -4.006 16.655 1.00 55.47 177 ARG A CA 1
ATOM 1409 C C . ARG A 1 177 ? 1.988 -3.783 15.144 1.00 55.47 177 ARG A C 1
ATOM 1411 O O . ARG A 1 177 ? 1.279 -2.933 14.620 1.00 55.47 177 ARG A O 1
ATOM 1418 N N . ILE A 1 178 ? 2.812 -4.571 14.450 1.00 55.00 178 ILE A N 1
ATOM 1419 C CA . ILE A 1 178 ? 3.013 -4.504 12.992 1.00 55.00 178 ILE A CA 1
ATOM 1420 C C . ILE A 1 178 ? 1.795 -5.056 12.238 1.00 55.00 178 ILE A C 1
ATOM 1422 O O . ILE A 1 178 ? 1.345 -4.453 11.272 1.00 55.00 178 ILE A O 1
ATOM 1426 N N . GLY A 1 179 ? 1.187 -6.149 12.710 1.00 47.94 179 GLY A N 1
ATOM 1427 C CA . GLY A 1 179 ? 0.030 -6.767 12.045 1.00 47.94 179 GLY A CA 1
ATOM 1428 C C . GLY A 1 179 ? -1.249 -5.915 12.023 1.00 47.94 179 GLY A C 1
ATOM 1429 O O . GLY A 1 179 ? -2.177 -6.243 11.289 1.00 47.94 179 GLY A O 1
ATOM 1430 N N . LYS A 1 180 ? -1.312 -4.833 12.815 1.00 43.41 180 LYS A N 1
ATOM 1431 C CA . LYS A 1 180 ? -2.479 -3.935 12.915 1.00 43.41 180 LYS A CA 1
ATOM 1432 C C . LYS A 1 180 ? -2.259 -2.538 12.324 1.00 43.41 180 LYS A C 1
ATOM 1434 O O . LYS A 1 180 ? -3.237 -1.815 12.170 1.00 43.41 180 LYS A O 1
ATOM 1439 N N . ALA A 1 181 ? -1.023 -2.162 11.990 1.00 47.16 181 ALA A N 1
ATOM 1440 C CA . ALA A 1 181 ? -0.679 -0.831 11.498 1.00 47.16 181 ALA A CA 1
ATOM 1441 C C . ALA A 1 181 ? 0.236 -0.935 10.270 1.00 47.16 181 ALA A C 1
ATOM 1443 O O . ALA A 1 181 ? 1.296 -1.549 10.339 1.00 47.16 181 ALA A O 1
ATOM 1444 N N . LEU A 1 182 ? -0.155 -0.331 9.142 1.00 47.50 182 LEU A N 1
ATOM 1445 C CA . LEU A 1 182 ? 0.753 -0.167 8.003 1.00 47.50 182 LEU A CA 1
ATOM 1446 C C . LEU A 1 182 ? 1.727 0.984 8.267 1.00 47.50 182 LEU A C 1
ATOM 1448 O O . LEU A 1 182 ? 1.334 2.059 8.718 1.00 47.50 182 LEU A O 1
ATOM 1452 N N . PHE A 1 183 ? 2.997 0.758 7.944 1.00 46.09 183 PHE A N 1
ATOM 1453 C CA . PHE A 1 183 ? 4.083 1.707 8.167 1.00 46.09 183 PHE A CA 1
ATOM 1454 C C . PHE A 1 183 ? 4.298 2.573 6.925 1.00 46.09 183 PHE A C 1
ATOM 1456 O O . PHE A 1 183 ? 4.522 2.057 5.832 1.00 46.09 183 PHE A O 1
ATOM 1463 N N . SER A 1 184 ? 4.296 3.894 7.101 1.00 38.91 184 SER A N 1
ATOM 1464 C CA . SER A 1 184 ? 4.858 4.844 6.137 1.00 38.91 184 SER A CA 1
ATOM 1465 C C . SER A 1 184 ? 6.209 5.339 6.661 1.00 38.91 184 SER A C 1
ATOM 1467 O O . SER A 1 184 ? 6.268 5.902 7.757 1.00 38.91 184 SER A O 1
ATOM 1469 N N . ILE A 1 185 ? 7.289 5.138 5.903 1.00 34.56 185 ILE A N 1
ATOM 1470 C CA . ILE A 1 185 ? 8.615 5.686 6.233 1.00 34.56 185 ILE A CA 1
ATOM 1471 C C . ILE A 1 185 ? 8.604 7.200 5.972 1.00 34.56 185 ILE A C 1
ATOM 1473 O O . ILE A 1 185 ? 8.137 7.644 4.924 1.00 34.56 185 ILE A O 1
ATOM 1477 N N . GLN A 1 186 ? 9.142 7.994 6.902 1.00 31.28 186 GLN A N 1
ATOM 1478 C CA . GLN A 1 186 ? 9.488 9.393 6.635 1.00 31.28 186 GLN A CA 1
ATOM 1479 C C . GLN A 1 186 ? 10.708 9.449 5.713 1.00 31.28 186 GLN A C 1
ATOM 1481 O O . GLN A 1 186 ? 11.792 9.041 6.117 1.00 31.28 186 GLN A O 1
ATOM 1486 N N . THR A 1 187 ? 10.554 9.987 4.505 1.00 30.94 187 THR A N 1
ATOM 1487 C CA . THR A 1 187 ? 11.698 10.454 3.712 1.00 30.94 187 THR A CA 1
ATOM 1488 C C . THR A 1 187 ? 12.182 11.768 4.320 1.00 30.94 187 THR A C 1
ATOM 1490 O O . THR A 1 187 ? 11.383 12.699 4.474 1.00 30.94 187 THR A O 1
ATOM 1493 N N . SER A 1 188 ? 13.457 11.854 4.703 1.00 34.56 188 SER A N 1
ATOM 1494 C CA . SER A 1 188 ? 14.050 13.123 5.141 1.00 34.56 188 SER A CA 1
ATOM 1495 C C . SER A 1 188 ? 13.926 14.174 4.032 1.00 34.56 188 SER A C 1
ATOM 1497 O O . SER A 1 188 ? 14.112 13.846 2.860 1.00 34.56 188 SER A O 1
ATOM 1499 N N . LYS A 1 189 ? 13.574 15.409 4.413 1.00 34.06 189 LYS A N 1
ATOM 1500 C CA . LYS A 1 189 ? 13.554 16.579 3.520 1.00 34.06 189 LYS A CA 1
ATOM 1501 C C . LYS A 1 189 ? 14.921 16.853 2.907 1.00 34.06 189 LYS A C 1
ATOM 1503 O O . LYS A 1 189 ? 15.919 16.655 3.634 1.00 34.06 189 LYS A O 1
#

Radius of gyration: 16.79 Å; Cα contacts (8 Å, |Δi|>4): 269; chains: 1; bounding box: 43×30×42 Å

Mean predicted aligned error: 7.02 Å

Solvent-accessible surface area (backbone atoms only — not comparable to full-atom values): 10726 Å² total; per-resi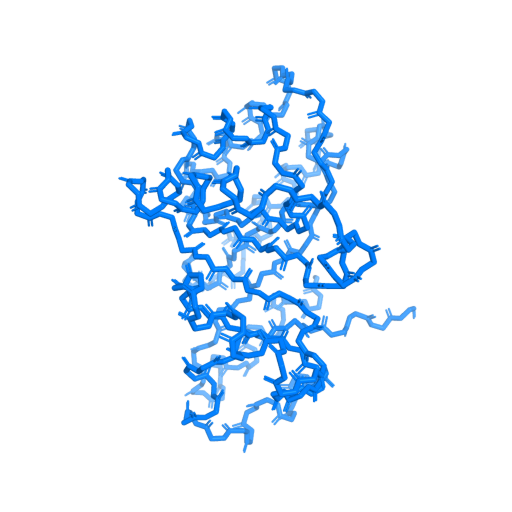due (Å²): 108,74,66,61,56,39,42,53,53,32,45,76,67,77,38,92,60,64,41,64,48,78,40,50,51,76,53,41,51,37,63,70,52,43,51,52,49,51,52,49,54,66,71,61,76,57,69,51,85,37,48,29,42,20,39,41,64,84,69,85,86,46,71,52,45,52,51,40,53,51,54,45,44,75,72,53,45,44,37,29,42,38,69,53,82,80,51,65,59,55,54,48,51,37,66,74,69,59,29,52,29,41,26,34,47,47,60,59,58,65,72,45,83,77,69,57,66,65,60,56,50,52,50,53,52,53,38,47,75,66,70,23,43,40,32,37,32,66,32,63,50,72,67,50,54,54,49,34,57,76,73,62,49,75,36,44,28,22,66,65,79,54,62,78,51,57,80,70,58,57,74,74,51,56,64,85,60,51,81,55,34,74,74,60,73,73,77,83,131

pLDDT: mean 83.29, std 14.19, range [30.94, 94.44]

Nearest PDB structures (foldseek):
  3sy8-assembly1_C  TM=8.560E-01  e=3.345E-07  Pseudomonas aeruginosa PAO1
  4fou-assembly2_B  TM=8.066E-01  e=1.453E-06  Xanthomonas citri pv. citri str. 306
  4kie-assembly1_A  TM=7.522E-01  e=3.787E-06  Escherichia coli K-12
  5yrp-assembly1_B  TM=8.181E-01  e=1.993E-05  Mycolicibacterium smegmatis MC2 155
  2w27-assembly1_B  TM=7.155E-01  e=1.270E-04  Bacillus subtilis